Protein AF-A0A7V2J7E0-F1 (afdb_monomer)

pLDDT: mean 93.77, std 4.57, range [62.69, 98.56]

Nearest PDB structures (foldseek):
  6yya-assembly1_A  TM=7.224E-01  e=3.520E-07  Mycobacteroides abscessus ATCC 19977
  6yy6-assembly1_A  TM=6.501E-01  e=1.185E-07  Mycobacteroides abscessus ATCC 19977
  3r9r-assembly1_A  TM=6.626E-01  e=6.066E-07  Mycobacteroides abscessus ATCC 19977
  3nua-assembly1_A  TM=6.921E-01  e=2.008E-06  Clostridium perfringens ATCC 13124
  2gqs-assembly1_B  TM=6.431E-01  e=1.104E-06  Escherichia coli

Mean predicted aligned error: 4.58 Å

Structure (mmCIF, N/CA/C/O backbone):
data_AF-A0A7V2J7E0-F1
#
_entry.id   AF-A0A7V2J7E0-F1
#
loop_
_atom_site.group_PDB
_atom_site.id
_atom_site.type_symbol
_atom_site.label_atom_id
_atom_site.label_alt_id
_atom_site.label_comp_id
_atom_site.label_asym_id
_atom_site.label_entity_id
_atom_site.label_seq_id
_atom_site.pdbx_PDB_ins_code
_atom_site.Cartn_x
_atom_site.Cartn_y
_atom_site.Cartn_z
_atom_site.occupancy
_atom_site.B_iso_or_equiv
_atom_site.auth_seq_id
_atom_site.auth_comp_id
_atom_site.auth_asym_id
_atom_site.auth_atom_id
_atom_site.pdbx_PDB_model_num
ATOM 1 N N . GLU A 1 1 ? -2.387 -0.195 -16.933 1.00 89.69 1 GLU A N 1
ATOM 2 C CA . GLU A 1 1 ? -1.713 1.064 -16.553 1.00 89.69 1 GLU A CA 1
ATOM 3 C C . GLU A 1 1 ? -0.196 0.879 -16.465 1.00 89.69 1 GLU A C 1
ATOM 5 O O . GLU A 1 1 ? 0.474 1.332 -17.376 1.00 89.69 1 GLU A O 1
ATOM 10 N N . LEU A 1 2 ? 0.363 0.122 -15.506 1.00 94.56 2 LEU A N 1
ATOM 11 C CA . LEU A 1 2 ? 1.830 -0.065 -15.392 1.00 94.56 2 LEU A CA 1
ATOM 12 C C . LEU A 1 2 ? 2.532 -0.551 -16.676 1.00 94.56 2 LEU A C 1
ATOM 14 O O . LEU A 1 2 ? 3.578 -0.033 -17.035 1.00 94.56 2 LEU A O 1
ATOM 18 N N . GLN A 1 3 ? 1.966 -1.511 -17.405 1.00 94.94 3 GLN A N 1
ATOM 19 C CA . GLN A 1 3 ? 2.576 -2.026 -18.642 1.00 94.94 3 GLN A CA 1
ATOM 20 C C . GLN A 1 3 ? 2.352 -1.115 -19.868 1.00 94.94 3 GLN A C 1
ATOM 22 O O . GLN A 1 3 ? 2.761 -1.468 -20.970 1.00 94.94 3 GLN A O 1
ATOM 27 N N . ALA A 1 4 ? 1.652 0.019 -19.728 1.00 95.06 4 ALA A N 1
ATOM 28 C CA . ALA A 1 4 ? 1.249 0.866 -20.848 1.00 95.06 4 ALA A CA 1
ATOM 29 C C . ALA A 1 4 ? 2.160 2.106 -20.962 1.00 95.06 4 ALA A C 1
ATOM 31 O O . ALA A 1 4 ? 2.031 3.016 -20.144 1.00 95.06 4 ALA A O 1
ATOM 32 N N . PRO A 1 5 ? 3.019 2.215 -21.997 1.00 97.25 5 PRO A N 1
ATOM 33 C CA . PRO A 1 5 ? 3.902 3.374 -22.171 1.00 97.25 5 PRO A CA 1
ATOM 34 C C . PRO A 1 5 ? 3.151 4.713 -22.226 1.00 97.25 5 PRO A C 1
ATOM 36 O O . PRO A 1 5 ? 3.615 5.721 -21.702 1.00 97.25 5 PRO A O 1
ATOM 39 N N . ALA A 1 6 ? 1.952 4.726 -22.821 1.00 96.88 6 ALA A N 1
ATOM 40 C CA . ALA A 1 6 ? 1.107 5.917 -22.896 1.00 96.88 6 ALA A CA 1
ATOM 41 C C . ALA A 1 6 ? 0.739 6.468 -21.507 1.00 96.88 6 ALA A C 1
ATOM 43 O O . ALA A 1 6 ? 0.836 7.672 -21.292 1.00 96.88 6 ALA A O 1
ATOM 44 N N . ALA A 1 7 ? 0.412 5.596 -20.547 1.00 96.38 7 ALA A N 1
ATOM 45 C CA . ALA A 1 7 ? 0.083 6.015 -19.186 1.00 96.38 7 ALA A CA 1
ATOM 46 C C . ALA A 1 7 ? 1.282 6.686 -18.497 1.00 96.38 7 ALA A C 1
ATOM 48 O O . ALA A 1 7 ? 1.120 7.682 -17.792 1.00 96.38 7 ALA A O 1
ATOM 49 N N . TRP A 1 8 ? 2.499 6.185 -18.737 1.00 97.69 8 TRP A N 1
ATOM 50 C CA . TRP A 1 8 ? 3.728 6.792 -18.220 1.00 97.69 8 TRP A CA 1
ATOM 51 C C . TRP A 1 8 ? 4.035 8.139 -18.858 1.00 97.69 8 TRP A C 1
ATOM 53 O O . TRP A 1 8 ? 4.417 9.056 -18.140 1.00 97.69 8 TRP A O 1
ATOM 63 N N . LYS A 1 9 ? 3.801 8.304 -20.166 1.00 97.19 9 LYS A N 1
ATOM 64 C CA . LYS A 1 9 ? 3.937 9.611 -20.835 1.00 97.19 9 LYS A CA 1
ATOM 65 C C . LYS A 1 9 ? 2.979 10.640 -20.246 1.00 97.19 9 LYS A C 1
ATOM 67 O O . LYS A 1 9 ? 3.373 11.773 -19.985 1.00 97.19 9 LYS A O 1
ATOM 72 N N . GLU A 1 10 ? 1.737 10.238 -19.990 1.00 95.94 10 GLU A N 1
ATOM 73 C CA . GLU A 1 10 ? 0.753 11.099 -19.336 1.00 95.94 10 GLU A CA 1
ATOM 74 C C . GLU A 1 10 ? 1.172 11.459 -17.904 1.00 95.94 10 GLU A C 1
ATOM 76 O O . GLU A 1 10 ? 1.067 12.621 -17.517 1.00 95.94 10 GLU A O 1
ATOM 81 N N . LEU A 1 11 ? 1.672 10.491 -17.124 1.00 94.88 11 LEU A N 1
ATOM 82 C CA . LEU A 1 11 ? 2.207 10.748 -15.784 1.00 94.88 11 LEU A CA 1
ATOM 83 C C . LEU A 1 11 ? 3.421 11.688 -15.836 1.00 94.88 11 LEU A C 1
ATOM 85 O O . LEU A 1 11 ? 3.491 12.645 -15.071 1.00 94.88 11 LEU A O 1
ATOM 89 N N . SER A 1 12 ? 4.347 11.458 -16.765 1.00 93.88 12 SER A N 1
ATOM 90 C CA . SER A 1 12 ? 5.524 12.303 -16.963 1.00 93.88 12 SER A CA 1
ATOM 91 C C . SER A 1 12 ? 5.146 13.741 -17.307 1.00 93.88 12 SER A C 1
ATOM 93 O O . SER A 1 12 ? 5.834 14.651 -16.865 1.00 93.88 12 SER A O 1
ATOM 95 N N . GLY A 1 13 ? 4.063 13.959 -18.062 1.00 91.56 13 GLY A N 1
ATOM 96 C CA . GLY A 1 13 ? 3.551 15.301 -18.353 1.00 91.56 13 GLY A CA 1
ATOM 97 C C . GLY A 1 13 ? 2.899 15.996 -17.151 1.00 91.56 13 GLY A C 1
ATOM 98 O O . GLY A 1 13 ? 2.812 17.220 -17.133 1.00 91.56 13 GLY A O 1
ATOM 99 N N . GLN A 1 14 ? 2.447 15.239 -16.146 1.00 89.50 14 GLN A N 1
ATOM 100 C CA . GLN A 1 14 ? 1.879 15.776 -14.901 1.00 89.50 14 GLN A CA 1
ATOM 101 C C . GLN A 1 14 ? 2.941 16.077 -13.841 1.00 89.50 14 GLN A C 1
ATOM 103 O O . GLN A 1 14 ? 2.734 16.939 -12.987 1.00 89.50 14 GLN A O 1
ATOM 108 N N . LEU A 1 15 ? 4.070 15.370 -13.878 1.00 87.50 15 LEU A N 1
ATOM 109 C CA . LEU A 1 15 ? 5.189 15.616 -12.980 1.00 87.50 15 LEU A CA 1
ATOM 110 C C . LEU A 1 15 ? 5.948 16.860 -13.443 1.00 87.50 15 LEU A C 1
ATOM 112 O O . LEU A 1 15 ? 6.732 16.820 -14.388 1.00 87.50 15 LEU A O 1
ATOM 116 N N . SER A 1 16 ? 5.720 17.978 -12.753 1.00 77.25 16 SER A N 1
ATOM 117 C CA . SER A 1 16 ? 6.481 19.204 -12.989 1.00 77.25 16 SER A CA 1
ATOM 118 C C . SER A 1 16 ? 7.981 18.966 -12.780 1.00 77.25 16 SER A C 1
ATOM 120 O O . SER A 1 16 ? 8.386 18.301 -11.818 1.00 77.25 16 SER A O 1
ATOM 122 N N . ALA A 1 17 ? 8.809 19.577 -13.636 1.00 74.00 17 ALA A N 1
ATOM 123 C CA . ALA A 1 17 ? 10.261 19.630 -13.450 1.00 74.00 17 ALA A CA 1
ATOM 124 C C . ALA A 1 17 ? 10.645 20.282 -12.108 1.00 74.00 17 ALA A C 1
ATOM 126 O O . ALA A 1 17 ? 11.706 19.989 -11.562 1.00 74.00 17 ALA A O 1
ATOM 127 N N . ASP A 1 18 ? 9.749 21.104 -11.552 1.00 74.50 18 ASP A N 1
ATOM 128 C CA . ASP A 1 18 ? 9.911 21.764 -10.260 1.00 74.50 18 ASP A CA 1
ATOM 129 C C . ASP A 1 18 ? 9.413 20.956 -9.059 1.00 74.50 18 ASP A C 1
ATOM 131 O O . ASP A 1 18 ? 9.516 21.446 -7.927 1.00 74.50 18 ASP A O 1
ATOM 135 N N . SER A 1 19 ? 8.877 19.749 -9.270 1.00 83.75 19 SER A N 1
ATOM 136 C CA . SER A 1 19 ? 8.440 18.897 -8.161 1.00 83.75 19 SER A CA 1
ATOM 137 C C . SER A 1 19 ? 9.625 18.532 -7.254 1.00 83.75 19 SER A C 1
ATOM 139 O O . SER A 1 19 ? 10.736 18.315 -7.751 1.00 83.75 19 SER A O 1
ATOM 141 N N . PRO A 1 20 ? 9.424 18.434 -5.927 1.00 84.31 20 PRO A N 1
ATOM 142 C CA . PRO A 1 20 ? 10.473 18.024 -4.995 1.00 84.31 20 PRO A CA 1
ATOM 143 C C . PRO A 1 20 ? 11.158 16.713 -5.393 1.00 84.31 20 PRO A C 1
ATOM 145 O O . PRO A 1 20 ? 12.383 16.639 -5.365 1.00 84.31 20 PRO A O 1
ATOM 148 N N . ALA A 1 21 ? 10.398 15.718 -5.864 1.00 84.44 21 ALA A N 1
ATOM 149 C CA . ALA A 1 21 ? 10.954 14.461 -6.372 1.00 84.44 21 ALA A CA 1
ATOM 150 C C . ALA A 1 21 ? 11.941 14.672 -7.541 1.00 84.44 21 ALA A C 1
ATOM 152 O O . ALA A 1 21 ? 13.029 14.103 -7.532 1.00 84.44 21 ALA A O 1
ATOM 153 N N . MET A 1 22 ? 11.610 15.534 -8.511 1.00 85.12 22 MET A N 1
ATOM 154 C CA . MET A 1 22 ? 12.497 15.849 -9.643 1.00 85.12 22 MET A CA 1
ATOM 155 C C . MET A 1 22 ? 13.712 16.693 -9.243 1.00 85.12 22 MET A C 1
ATOM 157 O O . MET A 1 22 ? 14.774 16.559 -9.853 1.00 85.12 22 MET A O 1
ATOM 161 N N . LYS A 1 23 ? 13.566 17.561 -8.235 1.00 87.81 23 LYS A N 1
ATOM 162 C CA . LYS A 1 23 ? 14.658 18.388 -7.690 1.00 87.81 23 LYS A CA 1
ATOM 163 C C . LYS A 1 23 ? 15.666 17.568 -6.891 1.00 87.81 23 LYS A C 1
ATOM 165 O O . LYS A 1 23 ? 16.856 17.866 -6.927 1.00 87.81 23 LYS A O 1
ATOM 170 N N . LEU A 1 24 ? 15.192 16.543 -6.186 1.00 88.75 24 LEU A N 1
ATOM 171 C CA . LEU A 1 24 ? 16.027 15.635 -5.401 1.00 88.75 24 LEU A CA 1
ATOM 172 C C . LEU A 1 24 ? 16.705 14.555 -6.258 1.00 88.75 24 LEU A C 1
ATOM 174 O O . LEU A 1 24 ? 17.635 13.906 -5.783 1.00 88.75 24 LEU A O 1
ATOM 178 N N . ASP A 1 25 ? 16.298 14.389 -7.520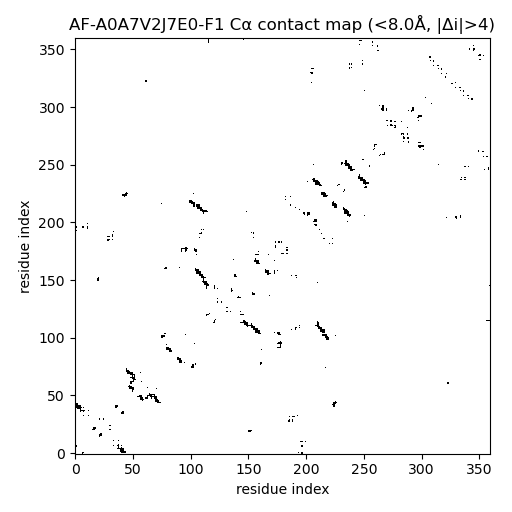 1.00 90.75 25 ASP A N 1
ATOM 179 C CA . ASP A 1 25 ? 16.906 13.456 -8.474 1.00 90.75 25 ASP A CA 1
ATOM 180 C C . ASP A 1 25 ? 18.240 13.971 -9.046 1.00 90.75 25 ASP A C 1
ATOM 182 O O . ASP A 1 25 ? 18.405 14.182 -10.250 1.00 90.75 25 ASP A O 1
ATOM 186 N N . THR A 1 26 ? 19.219 14.197 -8.171 1.00 87.50 26 THR A N 1
ATOM 187 C CA . THR A 1 26 ? 20.546 14.713 -8.544 1.00 87.50 26 THR A CA 1
ATOM 188 C C . THR A 1 26 ? 21.361 13.715 -9.368 1.00 87.50 26 THR A C 1
ATOM 190 O O . THR A 1 26 ? 22.160 14.123 -10.206 1.00 87.50 26 THR A O 1
ATOM 193 N N . ALA A 1 27 ? 21.130 12.414 -9.171 1.00 89.44 27 ALA A N 1
ATOM 194 C CA . ALA A 1 27 ? 21.777 11.334 -9.916 1.00 89.44 27 ALA A CA 1
ATOM 195 C C . ALA A 1 27 ? 21.075 10.993 -11.248 1.00 89.44 27 ALA A C 1
ATOM 197 O O . ALA A 1 27 ? 21.588 10.179 -12.012 1.00 89.44 27 ALA A O 1
ATOM 198 N N . GLY A 1 28 ? 19.908 11.584 -11.536 1.00 92.38 28 GLY A N 1
ATOM 199 C CA . GLY A 1 28 ? 19.138 11.318 -12.757 1.00 92.38 28 GLY A CA 1
ATOM 200 C C . GLY A 1 28 ? 18.465 9.940 -12.808 1.00 92.38 28 GLY A C 1
ATOM 201 O O . GLY A 1 28 ? 18.022 9.515 -13.877 1.00 92.38 28 GLY A O 1
ATOM 202 N N . LEU A 1 29 ? 18.392 9.227 -11.680 1.00 93.19 29 LEU A N 1
ATOM 203 C CA . LEU A 1 29 ? 17.845 7.875 -11.595 1.00 93.19 29 LEU A CA 1
ATOM 204 C C . LEU A 1 29 ? 16.327 7.867 -11.788 1.00 93.19 29 LEU A C 1
ATOM 206 O O . LEU A 1 29 ? 15.794 7.007 -12.490 1.00 93.19 29 LEU A O 1
ATOM 210 N N . PHE A 1 30 ? 15.636 8.842 -11.193 1.00 94.94 30 PHE A N 1
ATOM 211 C CA . PHE A 1 30 ? 14.192 9.007 -11.339 1.00 94.94 30 PHE A CA 1
ATOM 212 C C . PHE A 1 30 ? 13.829 9.357 -12.780 1.00 94.94 30 PHE A C 1
ATOM 214 O O . PHE A 1 30 ? 12.988 8.688 -13.383 1.00 94.94 30 PHE A O 1
ATOM 221 N N . LYS A 1 31 ? 14.497 10.360 -13.362 1.00 94.44 31 LYS A N 1
ATOM 222 C CA . LYS A 1 31 ? 14.288 10.777 -14.756 1.00 94.44 31 LYS A CA 1
ATOM 223 C C . LYS A 1 31 ? 14.610 9.656 -15.737 1.00 94.44 31 LYS A C 1
ATOM 225 O O . LYS A 1 31 ? 13.826 9.421 -16.654 1.00 94.44 31 LYS A O 1
ATOM 230 N N . GLY A 1 32 ? 15.722 8.950 -15.531 1.00 95.88 32 GLY A N 1
ATOM 231 C CA . GLY A 1 32 ? 16.133 7.831 -16.376 1.00 95.88 32 GLY A CA 1
ATOM 232 C C . GLY A 1 32 ? 15.112 6.695 -16.370 1.00 95.88 32 GLY A C 1
ATOM 233 O O . GLY A 1 32 ? 14.680 6.250 -17.433 1.00 95.88 32 GLY A O 1
ATOM 234 N N . LEU A 1 33 ? 14.660 6.271 -15.185 1.00 96.88 33 LEU A N 1
ATOM 235 C CA . LEU A 1 33 ? 13.687 5.183 -15.072 1.00 96.88 33 LEU A CA 1
ATOM 236 C C . LEU A 1 33 ? 12.300 5.581 -15.601 1.00 96.88 33 LEU A C 1
ATOM 238 O O . LEU A 1 33 ? 11.649 4.791 -16.283 1.00 96.88 33 LEU A O 1
ATOM 242 N N . LEU A 1 34 ? 11.856 6.815 -15.343 1.00 96.94 34 LEU A N 1
ATOM 243 C CA . LEU A 1 34 ? 10.605 7.330 -15.903 1.00 96.94 34 LEU A CA 1
ATOM 244 C C . LEU A 1 34 ? 10.649 7.367 -17.437 1.00 96.94 34 LEU A C 1
ATOM 246 O O . LEU A 1 34 ? 9.677 6.971 -18.078 1.00 96.94 34 LEU A O 1
ATOM 250 N N . ALA A 1 35 ? 11.766 7.800 -18.030 1.00 97.00 35 ALA A N 1
ATOM 251 C CA . ALA A 1 35 ? 11.947 7.790 -19.480 1.00 97.00 35 ALA A CA 1
ATOM 252 C C . ALA A 1 35 ? 11.870 6.363 -20.050 1.00 97.00 35 ALA A C 1
ATOM 254 O O . ALA A 1 35 ? 11.147 6.133 -21.020 1.00 97.00 35 ALA A O 1
ATOM 255 N N . GLU A 1 36 ? 12.515 5.389 -19.400 1.00 97.81 36 GLU A N 1
ATOM 256 C CA . GLU A 1 36 ? 12.426 3.974 -19.782 1.00 97.81 36 GLU A CA 1
ATOM 257 C C . GLU A 1 36 ? 10.969 3.472 -19.773 1.00 97.81 36 GLU A C 1
ATOM 259 O O . GLU A 1 36 ? 10.513 2.821 -20.719 1.00 97.81 36 GLU A O 1
ATOM 264 N N . TYR A 1 37 ? 10.194 3.827 -18.744 1.00 98.19 37 TYR A N 1
ATOM 265 C CA . TYR A 1 37 ? 8.784 3.444 -18.648 1.00 98.19 37 TYR A CA 1
ATOM 266 C C . TYR A 1 37 ? 7.890 4.168 -19.664 1.00 98.19 37 TYR A C 1
ATOM 268 O O . TYR A 1 37 ? 6.947 3.568 -20.183 1.00 98.19 37 TYR A O 1
ATOM 276 N N . CYS A 1 38 ? 8.200 5.415 -20.019 1.00 98.06 38 CYS A N 1
ATOM 277 C CA . CYS A 1 38 ? 7.545 6.130 -21.118 1.00 98.06 38 CYS A CA 1
ATOM 278 C C . CYS A 1 38 ? 7.759 5.452 -22.479 1.00 98.06 38 CYS A C 1
ATOM 280 O O . CYS A 1 38 ? 6.910 5.585 -23.363 1.00 98.06 38 CYS A O 1
ATOM 282 N N . GLU A 1 39 ? 8.863 4.730 -22.668 1.00 98.00 39 GLU A N 1
ATOM 283 C CA . GLU A 1 39 ? 9.141 3.988 -23.900 1.00 98.00 39 GLU A CA 1
ATOM 284 C C . GLU A 1 39 ? 8.509 2.593 -23.898 1.00 98.00 39 GLU A C 1
ATOM 286 O O . GLU A 1 39 ? 7.857 2.209 -24.871 1.00 98.00 39 GLU A O 1
ATOM 291 N N . LYS A 1 40 ? 8.690 1.833 -22.811 1.00 97.50 40 LYS A N 1
ATOM 292 C CA . LYS A 1 40 ? 8.432 0.380 -22.785 1.00 97.50 40 LYS A CA 1
ATOM 293 C C . LYS A 1 40 ? 7.318 -0.051 -21.833 1.00 97.50 40 LYS A C 1
ATOM 295 O O . LYS A 1 40 ? 6.827 -1.172 -21.944 1.00 97.50 40 LYS A O 1
ATOM 300 N N . GLY A 1 41 ? 6.877 0.836 -20.944 1.00 97.75 41 GLY A N 1
ATOM 301 C CA . GLY A 1 41 ? 6.071 0.476 -19.783 1.00 97.75 41 GLY A CA 1
ATOM 302 C C . GLY A 1 41 ? 6.931 -0.126 -18.672 1.00 97.75 41 GLY A C 1
ATOM 303 O O . GLY A 1 41 ? 8.065 -0.548 -18.895 1.00 97.75 41 GLY A O 1
ATOM 304 N N . ALA A 1 42 ? 6.388 -0.162 -17.459 1.00 97.69 42 ALA A N 1
ATOM 305 C CA . ALA A 1 42 ? 7.065 -0.789 -16.338 1.00 97.69 42 ALA A CA 1
ATOM 306 C C . ALA A 1 42 ? 6.940 -2.320 -16.424 1.00 97.69 42 ALA A C 1
ATOM 308 O O . ALA A 1 42 ? 5.847 -2.835 -16.699 1.00 97.69 42 ALA A O 1
ATOM 309 N N . PRO A 1 43 ? 8.028 -3.058 -16.157 1.00 97.44 43 PRO A N 1
ATOM 310 C CA . PRO A 1 43 ? 8.005 -4.510 -16.113 1.00 97.44 43 PRO A CA 1
ATOM 311 C C . PRO A 1 43 ? 7.179 -4.999 -14.921 1.00 97.44 43 PRO A C 1
ATOM 313 O O . PRO A 1 43 ? 7.349 -4.555 -13.784 1.00 97.44 43 PRO A O 1
ATOM 316 N N . THR A 1 44 ? 6.293 -5.954 -15.181 1.00 97.19 44 THR A N 1
ATOM 317 C CA . THR A 1 44 ? 5.503 -6.633 -14.152 1.00 97.19 44 THR A CA 1
ATOM 318 C C . THR A 1 44 ? 5.494 -8.129 -14.431 1.00 97.19 44 THR A C 1
ATOM 320 O O . THR A 1 44 ? 5.640 -8.556 -15.578 1.00 97.19 44 THR A O 1
ATOM 323 N N . HIS A 1 45 ? 5.270 -8.943 -13.402 1.00 97.12 45 HIS A N 1
ATOM 324 C CA . HIS A 1 45 ? 5.095 -10.380 -13.600 1.00 97.12 45 HIS A CA 1
ATOM 325 C C . HIS A 1 45 ? 3.714 -10.756 -14.162 1.00 97.12 45 HIS A C 1
ATOM 327 O O . HIS A 1 45 ? 3.441 -11.934 -14.369 1.00 97.12 45 HIS A O 1
ATOM 333 N N . HIS A 1 46 ? 2.826 -9.785 -14.399 1.00 95.81 46 HIS A N 1
ATOM 334 C CA . HIS A 1 46 ? 1.480 -10.038 -14.899 1.00 95.81 46 HIS A CA 1
ATOM 335 C C . HIS A 1 46 ? 1.526 -10.454 -16.371 1.00 95.81 46 HIS A C 1
ATOM 337 O O . HIS A 1 46 ? 1.987 -9.695 -17.224 1.00 95.81 46 HIS A O 1
ATOM 343 N N . VAL A 1 47 ? 1.018 -11.650 -16.671 1.00 95.81 47 VAL A N 1
ATOM 344 C CA . VAL A 1 47 ? 0.939 -12.175 -18.043 1.00 95.81 47 VAL A CA 1
ATOM 345 C C . VAL A 1 47 ? -0.441 -11.926 -18.643 1.00 95.81 47 VAL A C 1
ATOM 347 O O . VAL A 1 47 ? -0.545 -11.654 -19.837 1.00 95.81 47 VAL A O 1
ATOM 350 N N . GLY A 1 48 ? -1.498 -12.016 -17.835 1.00 94.94 48 GLY A N 1
ATOM 351 C CA . GLY A 1 48 ? -2.861 -11.731 -18.268 1.00 94.94 48 GLY A CA 1
ATOM 352 C C . GLY A 1 48 ? -3.921 -12.241 -17.299 1.00 94.94 48 GLY A C 1
ATOM 353 O O . GLY A 1 48 ? -3.637 -13.017 -16.389 1.00 94.94 48 GLY A O 1
ATOM 354 N N . MET A 1 49 ? -5.166 -11.827 -17.503 1.00 94.69 49 MET A N 1
ATOM 355 C CA . MET A 1 49 ? -6.315 -12.307 -16.730 1.00 94.69 49 MET A CA 1
ATOM 356 C C . MET A 1 49 ? -6.954 -13.526 -17.396 1.00 94.69 49 MET A C 1
ATOM 358 O O . MET A 1 49 ? -7.033 -13.590 -18.623 1.00 94.69 49 MET A O 1
ATOM 362 N N . VAL A 1 50 ? -7.427 -14.485 -16.601 1.00 96.00 50 VAL A N 1
ATOM 363 C CA . VAL A 1 50 ? -8.080 -15.700 -17.109 1.00 96.00 50 VAL A CA 1
ATOM 364 C C . VAL A 1 50 ? -9.591 -15.477 -17.161 1.00 96.00 50 VAL A C 1
ATOM 366 O O . VAL A 1 50 ? -10.190 -15.004 -16.197 1.00 96.00 50 VAL A O 1
ATOM 369 N N . GLU A 1 51 ? -10.238 -15.808 -18.272 1.00 95.44 51 GLU A N 1
ATOM 370 C CA . GLU A 1 51 ? -11.699 -15.741 -18.384 1.00 95.44 51 GLU A CA 1
ATOM 371 C C . GLU A 1 51 ? -12.379 -16.939 -17.695 1.00 95.44 51 GLU A C 1
ATOM 373 O O . GLU A 1 51 ? -11.942 -18.080 -17.844 1.00 95.44 51 GLU A O 1
ATOM 378 N N . LYS A 1 52 ? -13.477 -16.684 -16.963 1.00 91.25 52 LYS A N 1
ATOM 379 C CA . LYS A 1 52 ? -14.137 -17.655 -16.062 1.00 91.25 52 LYS A CA 1
ATOM 380 C C . LYS A 1 52 ? -14.637 -18.936 -16.741 1.00 91.25 52 LYS A C 1
ATOM 382 O O . LYS A 1 52 ? -14.693 -19.973 -16.092 1.00 91.25 52 LYS A O 1
ATOM 387 N N . GLU A 1 53 ? -15.034 -18.858 -18.008 1.00 91.56 53 GLU A N 1
ATOM 388 C CA . GLU A 1 53 ? -15.675 -19.973 -18.719 1.00 91.56 53 GLU A CA 1
ATOM 389 C C . GLU A 1 53 ? -14.731 -20.668 -19.698 1.00 91.56 53 GLU A C 1
ATOM 391 O O . GLU A 1 53 ? -14.655 -21.891 -19.717 1.00 91.56 53 GLU A O 1
ATOM 396 N N . SER A 1 54 ? -14.001 -19.898 -20.508 1.00 94.44 54 SER A N 1
ATOM 397 C CA . SER A 1 54 ? -13.144 -20.458 -21.556 1.00 94.44 54 SER A CA 1
ATOM 398 C C . SER A 1 54 ? -11.743 -20.833 -21.067 1.00 94.44 54 SER A C 1
ATOM 400 O O . SER A 1 54 ? -11.027 -21.547 -21.764 1.00 94.44 54 SER A O 1
ATOM 402 N N . GLY A 1 55 ? -11.306 -20.299 -19.918 1.00 94.56 55 GLY A N 1
ATOM 403 C CA . GLY A 1 55 ? -9.913 -20.384 -19.476 1.00 94.56 55 GLY A CA 1
ATOM 404 C C . GLY A 1 55 ? -8.935 -19.585 -20.350 1.00 94.56 55 GLY A C 1
ATOM 405 O O . GLY A 1 55 ? -7.723 -19.663 -20.146 1.00 94.56 55 GLY A O 1
ATOM 406 N N . LYS A 1 56 ? -9.426 -18.807 -21.326 1.00 96.12 56 LYS A N 1
ATOM 407 C CA . LYS A 1 56 ? -8.589 -17.986 -22.205 1.00 96.12 56 LYS A CA 1
ATOM 408 C C . LYS A 1 56 ? -7.887 -16.892 -21.405 1.00 96.12 56 LYS A C 1
ATOM 410 O O . LYS A 1 56 ? -8.500 -16.226 -20.571 1.00 96.12 56 LYS A O 1
ATOM 415 N N . VAL A 1 57 ? -6.611 -16.672 -21.715 1.00 96.88 57 VAL A N 1
ATOM 416 C CA . VAL A 1 57 ? -5.795 -15.612 -21.114 1.00 96.88 57 VAL A CA 1
ATOM 417 C C . VAL A 1 57 ? -5.882 -14.340 -21.953 1.00 96.88 57 VAL A C 1
ATOM 419 O O . VAL A 1 57 ? -5.618 -14.350 -23.157 1.00 96.88 57 VAL A O 1
ATOM 422 N N . PHE A 1 58 ? -6.215 -13.233 -21.300 1.00 94.56 58 PHE A N 1
ATOM 423 C CA . PHE A 1 58 ? -6.237 -11.892 -21.868 1.00 94.56 58 PHE A CA 1
ATOM 424 C C . PHE A 1 58 ? -5.017 -11.129 -21.360 1.00 94.56 58 PHE A C 1
ATOM 426 O O . PHE A 1 58 ? -4.981 -10.698 -20.211 1.00 94.56 58 PHE A O 1
ATOM 433 N N . SER A 1 59 ? -4.001 -10.984 -22.214 1.00 91.81 59 SER A N 1
ATOM 434 C CA . SER A 1 59 ? -2.743 -10.307 -21.862 1.00 91.81 59 SER A CA 1
ATOM 435 C C . SER A 1 59 ? -2.852 -8.785 -21.790 1.00 91.81 59 SER A C 1
ATOM 437 O O . SER A 1 59 ? -1.962 -8.120 -21.266 1.00 91.81 59 SER A O 1
ATOM 439 N N . LYS A 1 60 ? -3.934 -8.215 -22.331 1.00 87.69 60 LYS A N 1
ATOM 440 C CA . LYS A 1 60 ? -4.250 -6.788 -22.261 1.00 87.69 60 LYS A CA 1
ATOM 441 C C . LYS A 1 60 ? -5.737 -6.606 -21.995 1.00 87.69 60 LYS A C 1
ATOM 443 O O . LYS A 1 60 ? -6.560 -7.274 -22.619 1.00 87.69 60 LYS A O 1
ATOM 448 N N . GLY A 1 61 ? -6.055 -5.641 -21.138 1.00 86.50 61 GLY A N 1
ATOM 449 C CA . GLY A 1 61 ? -7.430 -5.337 -20.755 1.00 86.50 61 GLY A CA 1
ATOM 450 C C . GLY A 1 61 ? -8.070 -6.436 -19.905 1.00 86.50 61 GLY A C 1
ATOM 451 O O . GLY A 1 61 ? -7.411 -7.378 -19.469 1.00 86.50 61 GLY A O 1
ATOM 452 N N . PHE A 1 62 ? -9.367 -6.283 -19.663 1.00 88.38 62 PHE A N 1
ATOM 453 C CA . PHE A 1 62 ? -10.156 -7.208 -18.857 1.00 88.38 62 PHE A CA 1
ATOM 454 C C . PHE A 1 62 ? -10.895 -8.211 -19.753 1.00 88.38 62 PHE A C 1
ATOM 456 O O . PHE A 1 62 ? -11.371 -7.826 -20.825 1.00 88.38 62 PHE A O 1
ATOM 463 N N . PRO A 1 63 ? -11.023 -9.485 -19.340 1.00 91.38 63 PRO A N 1
ATOM 464 C CA . PRO A 1 63 ? -11.850 -10.445 -20.055 1.00 91.38 63 PRO A CA 1
ATOM 465 C C . PRO A 1 63 ? -13.331 -10.029 -19.968 1.00 91.38 63 PRO A C 1
ATOM 467 O O . PRO A 1 63 ? -13.742 -9.479 -18.940 1.00 91.38 63 PRO A O 1
ATOM 470 N N . PRO A 1 64 ? -14.160 -10.337 -20.985 1.00 88.25 64 PRO A N 1
ATOM 471 C CA . PRO A 1 64 ? -15.600 -10.066 -20.956 1.00 88.25 64 PRO A CA 1
ATOM 472 C C . PRO A 1 64 ? -16.298 -10.639 -19.716 1.00 88.25 64 PRO A C 1
ATOM 474 O O . PRO A 1 64 ? -17.172 -9.997 -19.136 1.00 88.25 64 PRO A O 1
ATOM 477 N N . LYS A 1 65 ? -15.884 -11.839 -19.283 1.00 89.94 65 LYS A N 1
ATOM 478 C CA . LYS A 1 65 ? -16.353 -12.484 -18.051 1.00 89.94 65 LYS A CA 1
ATOM 479 C C . LYS A 1 65 ? -15.206 -12.633 -17.053 1.00 89.94 65 LYS A C 1
ATOM 481 O O . LYS A 1 65 ? -14.369 -13.530 -17.173 1.00 89.94 65 LYS A O 1
ATOM 486 N N . LEU A 1 66 ? -15.190 -11.759 -16.046 1.00 89.44 66 LEU A N 1
ATOM 487 C CA . LEU A 1 66 ? -14.174 -11.768 -14.993 1.00 89.44 66 LEU A CA 1
ATOM 488 C C . LEU A 1 66 ? -14.168 -13.098 -14.225 1.00 89.44 66 LEU A C 1
ATOM 490 O O . LEU A 1 66 ? -15.217 -13.608 -13.821 1.00 89.44 66 LEU A O 1
ATOM 494 N N . SER A 1 67 ? -12.970 -13.623 -13.984 1.00 91.44 67 SER A N 1
ATOM 495 C CA . SER A 1 67 ? -12.714 -14.668 -12.993 1.00 91.44 67 SER A CA 1
ATOM 496 C C . SER A 1 67 ? -11.896 -14.101 -11.829 1.00 91.44 67 SER A C 1
ATOM 498 O O . SER A 1 67 ? -11.477 -12.944 -11.849 1.00 91.44 67 SER A O 1
ATOM 500 N N . ASN A 1 68 ? -11.653 -14.928 -10.816 1.00 91.12 68 ASN A N 1
ATOM 501 C CA . ASN A 1 68 ? -10.722 -14.652 -9.724 1.00 91.12 68 ASN A CA 1
ATOM 502 C C . ASN A 1 68 ? -9.295 -15.166 -10.011 1.00 91.12 68 ASN A C 1
ATOM 504 O O . ASN A 1 68 ? -8.517 -15.343 -9.077 1.00 91.12 68 ASN A O 1
ATOM 508 N N . LEU A 1 69 ? -8.962 -15.454 -11.274 1.00 93.50 69 LEU A N 1
ATOM 509 C CA . LEU A 1 69 ? -7.687 -16.038 -11.680 1.00 93.50 69 LEU A CA 1
ATOM 510 C C . LEU A 1 69 ? -6.901 -15.088 -12.590 1.00 93.50 69 LEU A C 1
ATOM 512 O O . LEU A 1 69 ? -7.407 -14.558 -13.583 1.00 93.50 69 LEU A O 1
ATOM 516 N N . THR A 1 70 ? -5.617 -14.952 -12.276 1.00 93.75 70 THR A N 1
ATOM 517 C CA . THR A 1 70 ? -4.638 -14.176 -13.037 1.00 93.75 70 THR A CA 1
ATOM 518 C C . THR A 1 70 ? -3.433 -15.058 -13.328 1.00 93.75 70 THR A C 1
ATOM 520 O O . THR A 1 70 ? -2.931 -15.741 -12.437 1.00 93.75 70 THR A O 1
ATOM 523 N N . LEU A 1 71 ? -2.956 -15.037 -14.572 1.00 95.94 71 LEU A N 1
ATOM 524 C CA . LEU A 1 71 ? -1.711 -15.684 -14.956 1.00 95.94 71 LEU A CA 1
ATOM 525 C C . LEU A 1 71 ? -0.539 -14.731 -14.708 1.00 95.94 71 LEU A C 1
ATOM 527 O O . LEU A 1 71 ? -0.543 -13.582 -15.160 1.00 95.94 71 LEU A O 1
ATOM 531 N N . ILE A 1 72 ? 0.481 -15.238 -14.021 1.00 96.62 72 ILE A N 1
ATOM 532 C CA . ILE A 1 72 ? 1.712 -14.510 -13.717 1.00 96.62 72 ILE A CA 1
ATOM 533 C C . ILE A 1 72 ? 2.943 -15.321 -14.125 1.00 96.62 72 ILE A C 1
ATOM 535 O O . ILE A 1 72 ? 2.929 -16.553 -14.119 1.00 96.62 72 ILE A O 1
ATOM 539 N N . ARG A 1 73 ? 4.039 -14.627 -14.428 1.00 97.12 73 ARG A N 1
ATOM 540 C CA . ARG A 1 73 ? 5.378 -15.209 -14.438 1.00 97.12 73 ARG A CA 1
ATOM 541 C C . ARG A 1 73 ? 5.774 -15.476 -12.986 1.00 97.12 73 ARG A C 1
ATOM 543 O O . ARG A 1 73 ? 5.761 -14.579 -12.147 1.00 97.12 73 ARG A O 1
ATOM 550 N N . LYS A 1 74 ? 6.124 -16.723 -12.684 1.00 96.81 74 LYS A N 1
ATOM 551 C CA . LYS A 1 74 ? 6.559 -17.117 -11.344 1.00 96.81 74 LYS A CA 1
ATOM 552 C C . LYS A 1 74 ? 8.000 -16.664 -11.101 1.00 96.81 74 LYS A C 1
ATOM 554 O O . LYS A 1 74 ? 8.873 -16.970 -11.906 1.00 96.81 74 LYS A O 1
ATOM 559 N N . TYR A 1 75 ? 8.224 -16.015 -9.963 1.00 97.75 75 TYR A N 1
ATOM 560 C CA . TYR A 1 75 ? 9.546 -15.741 -9.399 1.00 97.75 75 TYR A CA 1
ATOM 561 C C . TYR A 1 75 ? 9.761 -16.615 -8.161 1.00 97.75 75 TYR A C 1
ATOM 563 O O . TYR A 1 75 ? 8.800 -17.053 -7.521 1.00 97.75 75 TYR A O 1
ATOM 571 N N . GLN A 1 76 ? 11.016 -16.925 -7.851 1.00 96.38 76 GLN A N 1
ATOM 572 C CA . GLN A 1 76 ? 11.357 -17.740 -6.691 1.00 96.38 76 GLN A CA 1
ATOM 573 C C . GLN A 1 76 ? 11.143 -16.947 -5.399 1.00 96.38 76 GLN A C 1
ATOM 575 O O . GLN A 1 76 ? 11.615 -15.820 -5.267 1.00 96.38 76 GLN A O 1
ATOM 580 N N . VAL A 1 77 ? 10.457 -17.559 -4.437 1.00 95.44 77 VAL A N 1
ATOM 581 C CA . VAL A 1 77 ? 10.346 -17.047 -3.068 1.00 95.44 77 VAL A CA 1
ATOM 582 C C . VAL A 1 77 ? 11.286 -17.872 -2.206 1.00 95.44 77 VAL A C 1
ATOM 584 O O . VAL A 1 77 ? 11.041 -19.057 -1.967 1.00 95.44 77 VAL A O 1
ATOM 587 N N . ILE A 1 78 ? 12.381 -17.253 -1.782 1.00 94.75 78 ILE A N 1
ATOM 588 C CA . ILE A 1 78 ? 13.361 -17.858 -0.884 1.00 94.75 78 ILE A CA 1
ATOM 589 C C . ILE A 1 78 ? 13.048 -17.375 0.534 1.00 94.75 78 ILE A C 1
ATOM 591 O O . ILE A 1 78 ? 12.523 -16.287 0.727 1.00 94.75 78 ILE A O 1
ATOM 595 N N . LYS A 1 79 ? 13.306 -18.191 1.553 1.00 95.19 79 LYS A N 1
ATOM 596 C CA . LYS A 1 79 ? 13.188 -17.747 2.948 1.00 95.19 79 LYS A CA 1
ATOM 597 C C . LYS A 1 79 ? 14.589 -17.583 3.525 1.00 95.19 79 LYS A C 1
ATOM 599 O O . LYS A 1 79 ? 15.417 -18.461 3.262 1.00 95.19 79 LYS A O 1
ATOM 604 N N . PRO A 1 80 ? 14.868 -16.508 4.280 1.00 94.88 80 PRO A N 1
ATOM 605 C CA . PRO A 1 80 ? 16.130 -16.412 4.995 1.00 94.88 80 PRO A CA 1
ATOM 606 C C . PRO A 1 80 ? 16.225 -17.523 6.044 1.00 94.88 80 PRO A C 1
ATOM 608 O O . PRO A 1 80 ? 15.219 -17.966 6.607 1.00 94.88 80 PRO A O 1
ATOM 611 N N . GLU A 1 81 ? 17.439 -17.995 6.308 1.00 94.50 81 GLU A N 1
ATOM 612 C CA . GLU A 1 81 ? 17.654 -19.069 7.278 1.00 94.50 81 GLU A CA 1
ATOM 613 C C . GLU A 1 81 ? 17.892 -18.497 8.672 1.00 94.50 81 GLU A C 1
ATOM 615 O O . GLU A 1 81 ? 18.764 -17.657 8.866 1.00 94.50 81 GLU A O 1
ATOM 620 N N . LEU A 1 82 ? 17.161 -18.985 9.675 1.00 95.06 82 LEU A N 1
ATOM 621 C CA . LEU A 1 82 ? 17.450 -18.641 11.064 1.00 95.06 82 LEU A CA 1
ATOM 622 C C . LEU A 1 82 ? 18.725 -19.366 11.520 1.00 95.06 82 LEU A C 1
ATOM 624 O O . LEU A 1 82 ? 18.718 -20.583 11.716 1.00 95.06 82 LEU A O 1
ATOM 628 N N . LYS A 1 83 ? 19.810 -18.623 11.735 1.00 95.81 83 LYS A N 1
ATOM 629 C CA . LYS A 1 83 ? 21.059 -19.134 12.310 1.00 95.81 83 LYS A CA 1
ATOM 630 C C . LYS A 1 83 ? 21.096 -18.866 13.808 1.00 95.81 83 LYS A C 1
ATOM 632 O O . LYS A 1 83 ? 20.586 -17.852 14.281 1.00 95.81 83 LYS A O 1
ATOM 637 N N . ARG A 1 84 ? 21.718 -19.777 14.562 1.00 95.56 84 ARG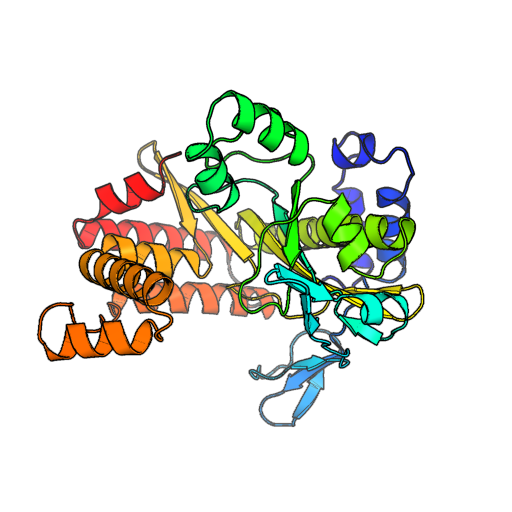 A N 1
ATOM 638 C CA . ARG A 1 84 ? 21.929 -19.652 16.011 1.00 95.56 84 ARG A CA 1
ATOM 639 C C . ARG A 1 84 ? 23.412 -19.792 16.327 1.00 95.56 84 ARG A C 1
ATOM 641 O O . ARG A 1 84 ? 24.017 -20.791 15.950 1.00 95.56 84 ARG A O 1
ATOM 648 N N . VAL A 1 85 ? 23.984 -18.809 17.017 1.00 94.75 85 VAL A N 1
ATOM 649 C CA . VAL A 1 85 ? 25.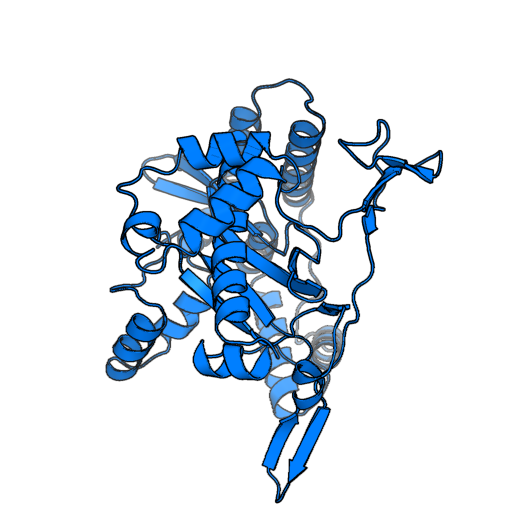408 -18.776 17.390 1.00 94.75 85 VAL A CA 1
ATOM 650 C C . VAL A 1 85 ? 25.526 -18.201 18.796 1.00 94.75 85 VAL A C 1
ATOM 652 O O . VAL A 1 85 ? 25.011 -17.121 19.053 1.00 94.75 85 VAL A O 1
ATOM 655 N N . PHE A 1 86 ? 26.183 -18.922 19.710 1.00 93.25 86 PHE A N 1
ATOM 656 C CA . PHE A 1 86 ? 26.435 -18.479 21.092 1.00 93.25 86 PHE A CA 1
ATOM 657 C C . PHE A 1 86 ? 25.191 -17.918 21.825 1.00 93.25 86 PHE A C 1
ATOM 659 O O . PHE A 1 86 ? 25.238 -16.881 22.477 1.00 93.25 86 PHE A O 1
ATOM 666 N N . 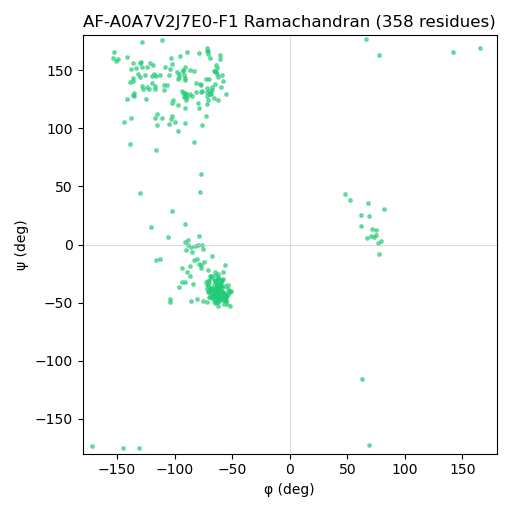GLY A 1 87 ? 24.037 -18.583 21.684 1.00 90.81 87 GLY A N 1
ATOM 667 C CA . GLY A 1 87 ? 22.767 -18.152 22.293 1.00 90.81 87 GLY A CA 1
ATOM 668 C C . GLY A 1 87 ? 22.060 -16.993 21.576 1.00 90.81 87 GLY A C 1
ATOM 669 O O . GLY A 1 87 ? 20.904 -16.708 21.881 1.00 90.81 87 GLY A O 1
ATOM 670 N N . TRP A 1 88 ? 22.703 -16.369 20.591 1.00 92.62 88 TRP A N 1
ATOM 671 C CA . TRP A 1 88 ? 22.092 -15.383 19.707 1.00 92.62 88 TRP A CA 1
ATOM 672 C C . TRP A 1 88 ? 21.470 -16.044 18.485 1.00 92.62 88 TRP A C 1
ATOM 674 O O . TRP A 1 88 ? 21.736 -17.204 18.157 1.00 92.62 88 TRP A O 1
ATOM 684 N N . HIS A 1 89 ? 20.653 -15.266 17.788 1.00 92.06 89 HIS A N 1
ATOM 685 C CA . HIS A 1 89 ? 20.077 -15.644 16.510 1.00 92.06 89 HIS A CA 1
ATOM 686 C C . HIS A 1 89 ? 20.115 -14.479 15.525 1.00 92.06 89 HIS A C 1
ATOM 688 O O . HIS A 1 89 ? 20.053 -13.319 15.938 1.00 92.06 89 HIS A O 1
ATOM 694 N N . PHE A 1 90 ? 20.199 -14.801 14.240 1.00 92.81 90 PHE A N 1
ATOM 695 C CA . PHE A 1 90 ? 20.045 -13.852 13.142 1.00 92.81 90 PHE A CA 1
ATOM 696 C C . PHE A 1 90 ? 19.485 -14.570 11.913 1.00 92.81 90 PHE A C 1
ATOM 698 O O . PHE A 1 90 ? 19.592 -15.794 11.797 1.00 92.81 90 PHE A O 1
ATOM 705 N N . TYR A 1 91 ? 18.877 -13.808 11.010 1.00 95.38 91 TYR A N 1
ATOM 706 C CA . TYR A 1 91 ? 18.426 -14.306 9.716 1.00 95.38 91 TYR A CA 1
ATOM 707 C C . TYR A 1 91 ? 19.543 -14.136 8.687 1.00 95.38 91 TYR A C 1
ATOM 709 O O . TYR A 1 91 ? 20.073 -13.041 8.512 1.00 95.38 91 TYR A O 1
ATOM 717 N N . ASP A 1 92 ? 19.918 -15.236 8.046 1.00 95.25 92 ASP A N 1
ATOM 718 C CA . ASP A 1 92 ? 20.946 -15.292 7.017 1.00 95.25 92 ASP A CA 1
ATOM 719 C C . ASP A 1 92 ? 20.322 -15.097 5.630 1.00 95.25 92 ASP A C 1
ATOM 721 O O . ASP A 1 92 ? 19.485 -15.891 5.182 1.00 95.25 92 ASP A O 1
ATOM 725 N N . TYR A 1 93 ? 20.745 -14.013 4.981 1.00 95.94 93 TYR A N 1
A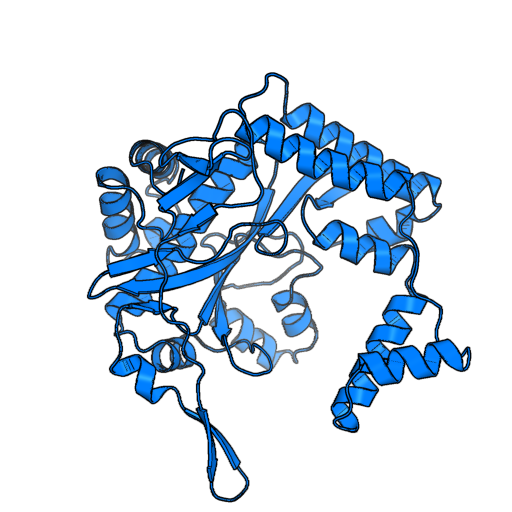TOM 726 C CA . TYR A 1 93 ? 20.302 -13.575 3.661 1.00 95.94 93 TYR A CA 1
ATOM 727 C C . TYR A 1 93 ? 21.349 -13.834 2.567 1.00 95.94 93 TYR A C 1
ATOM 729 O O . TYR A 1 93 ? 21.133 -13.427 1.430 1.00 95.94 93 TYR A O 1
ATOM 737 N N . GLU A 1 94 ? 22.457 -14.525 2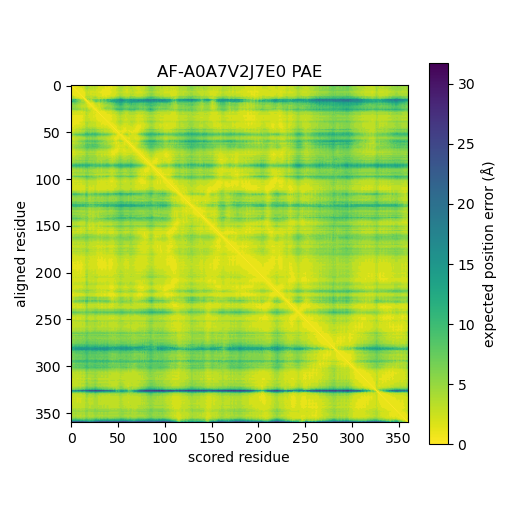.861 1.00 94.50 94 GLU A N 1
ATOM 738 C CA . GLU A 1 94 ? 23.589 -14.703 1.935 1.00 94.50 94 GLU A CA 1
ATOM 739 C C . GLU A 1 94 ? 23.167 -15.204 0.544 1.00 94.50 94 GLU A C 1
ATOM 741 O O . GLU A 1 94 ? 23.607 -14.659 -0.473 1.00 94.50 94 GLU A O 1
ATOM 746 N N . LYS A 1 95 ? 22.203 -16.134 0.493 1.00 94.12 95 LYS A N 1
ATOM 747 C CA . LYS A 1 95 ? 21.660 -16.686 -0.757 1.00 94.12 95 LYS A CA 1
ATOM 748 C C . LYS A 1 95 ? 21.167 -15.609 -1.721 1.00 94.12 95 LYS A C 1
ATOM 750 O O . LYS A 1 95 ? 21.321 -15.772 -2.927 1.00 94.12 95 LYS A O 1
ATOM 755 N N . TYR A 1 96 ? 20.602 -14.510 -1.219 1.00 95.12 96 TYR A N 1
ATOM 756 C CA . TYR A 1 96 ? 20.057 -13.435 -2.052 1.00 95.12 96 TYR A CA 1
ATOM 757 C C . TYR A 1 96 ? 21.112 -12.752 -2.931 1.00 95.12 96 TYR A C 1
ATOM 759 O O . TYR A 1 96 ? 20.777 -12.268 -4.010 1.00 95.12 96 TYR A O 1
ATOM 767 N N . HIS A 1 97 ? 22.387 -12.775 -2.531 1.00 92.50 97 HIS A N 1
ATOM 768 C CA . HIS A 1 97 ? 23.480 -12.206 -3.323 1.00 92.50 97 HIS A CA 1
ATOM 769 C C . HIS A 1 97 ? 23.904 -13.088 -4.508 1.00 92.50 97 HIS A C 1
ATOM 771 O O . HIS A 1 97 ? 24.564 -12.600 -5.424 1.00 92.50 97 HIS A O 1
ATOM 777 N N . GLN A 1 98 ? 23.536 -14.373 -4.508 1.00 92.50 98 GLN A N 1
ATOM 778 C CA . GLN A 1 98 ? 23.989 -15.363 -5.498 1.00 92.50 98 GLN A CA 1
ATOM 779 C C . GLN A 1 98 ? 22.874 -15.867 -6.417 1.00 92.50 98 GLN A C 1
ATOM 781 O O . GLN A 1 98 ? 23.150 -16.522 -7.422 1.00 92.50 98 GLN A O 1
ATOM 786 N N . ILE A 1 99 ? 21.618 -15.575 -6.083 1.00 93.88 99 ILE A N 1
ATOM 787 C CA . ILE A 1 99 ? 20.455 -16.003 -6.859 1.00 93.88 99 ILE A CA 1
ATOM 788 C C . ILE A 1 99 ? 19.983 -14.924 -7.837 1.00 93.88 99 ILE A C 1
ATOM 790 O O . ILE A 1 99 ? 20.301 -13.730 -7.734 1.00 93.88 99 ILE A O 1
ATOM 794 N N . ASP A 1 100 ? 19.196 -15.388 -8.799 1.00 95.06 100 ASP A N 1
ATOM 795 C CA . ASP A 1 100 ? 18.488 -14.569 -9.767 1.00 95.06 100 ASP A CA 1
ATOM 796 C C . ASP A 1 100 ? 17.092 -15.155 -10.034 1.00 95.06 100 ASP A C 1
ATOM 798 O O . ASP A 1 100 ? 16.824 -16.325 -9.732 1.00 95.06 100 ASP A O 1
ATOM 802 N N . GLY A 1 101 ? 16.182 -14.346 -10.579 1.00 96.81 101 GLY A N 1
ATOM 803 C CA . GLY A 1 101 ? 14.795 -14.751 -10.810 1.00 96.81 101 GLY A CA 1
ATOM 804 C C . GLY A 1 101 ? 14.012 -14.957 -9.509 1.00 96.81 101 GLY A C 1
ATOM 805 O O . GLY A 1 101 ? 13.159 -15.846 -9.427 1.00 96.81 101 GLY A O 1
ATOM 806 N N . ASN A 1 102 ? 14.292 -14.148 -8.487 1.00 97.62 102 ASN A N 1
ATOM 807 C CA . ASN A 1 102 ? 13.692 -14.225 -7.157 1.00 97.62 102 ASN A CA 1
ATOM 808 C C . ASN A 1 102 ? 12.987 -12.925 -6.761 1.00 97.62 102 ASN A C 1
ATOM 810 O O . ASN A 1 102 ? 13.329 -11.842 -7.231 1.00 97.62 102 ASN A O 1
ATOM 814 N N . VAL A 1 103 ? 12.032 -13.034 -5.843 1.00 98.06 103 VAL A N 1
ATOM 815 C CA . VAL A 1 103 ? 11.473 -11.871 -5.149 1.00 98.06 103 VAL A CA 1
ATOM 816 C C . VAL A 1 103 ? 12.517 -11.345 -4.162 1.00 98.06 103 VAL A C 1
ATOM 818 O O . VAL A 1 103 ? 13.170 -12.131 -3.471 1.00 98.06 103 VAL A O 1
ATOM 821 N N . VAL A 1 104 ? 12.722 -10.030 -4.136 1.00 98.06 104 VAL A N 1
ATOM 822 C CA . VAL A 1 104 ? 13.574 -9.352 -3.151 1.00 98.06 104 VAL A CA 1
ATOM 823 C C . VAL A 1 104 ? 12.894 -9.490 -1.781 1.00 98.06 104 VAL A C 1
ATOM 825 O O . VAL A 1 104 ? 11.685 -9.281 -1.706 1.00 98.06 104 VAL A O 1
ATOM 828 N N . PRO A 1 105 ? 13.609 -9.828 -0.692 1.00 97.56 105 PRO A N 1
ATOM 829 C CA . PRO A 1 105 ? 13.008 -10.126 0.613 1.00 97.56 105 PRO A CA 1
ATOM 830 C C . PRO A 1 105 ? 12.603 -8.863 1.384 1.00 97.56 105 PRO A C 1
ATOM 832 O O . PRO A 1 105 ? 12.894 -8.723 2.572 1.00 97.56 105 PRO A O 1
ATOM 835 N N . LEU A 1 106 ? 11.957 -7.926 0.695 1.00 98.00 106 LEU A N 1
ATOM 836 C CA . LEU A 1 106 ? 11.546 -6.635 1.214 1.00 98.00 106 LEU A CA 1
ATOM 837 C C . LEU A 1 106 ? 10.116 -6.311 0.779 1.00 98.00 106 LEU A C 1
ATOM 839 O O . LEU A 1 106 ? 9.765 -6.519 -0.383 1.00 98.00 106 LEU A O 1
ATOM 843 N N . GLU A 1 107 ? 9.328 -5.710 1.672 1.00 97.12 107 GLU A N 1
ATOM 844 C CA . GLU A 1 107 ? 8.188 -4.895 1.238 1.00 97.12 107 GLU A CA 1
ATOM 845 C C . GLU A 1 107 ? 8.640 -3.440 1.082 1.00 97.12 107 GLU A C 1
ATOM 847 O O . GLU A 1 107 ? 9.226 -2.852 1.995 1.00 97.12 107 GLU A O 1
ATOM 852 N N . PHE A 1 108 ? 8.314 -2.841 -0.061 1.00 97.62 108 PHE A N 1
ATOM 853 C CA . PHE A 1 108 ? 8.537 -1.427 -0.343 1.00 97.62 108 PHE A CA 1
ATOM 854 C C . PHE A 1 108 ? 7.248 -0.662 -0.060 1.00 97.62 108 PHE A C 1
ATOM 856 O O . PHE A 1 108 ? 6.331 -0.628 -0.884 1.00 97.62 108 PHE A O 1
ATOM 863 N N . ILE A 1 109 ? 7.157 -0.058 1.121 1.00 96.69 109 ILE A N 1
ATOM 864 C CA . ILE A 1 109 ? 5.980 0.693 1.550 1.00 96.69 109 ILE A CA 1
ATOM 865 C C . ILE A 1 109 ? 6.159 2.156 1.149 1.00 96.69 109 ILE A C 1
ATOM 867 O O . ILE A 1 109 ? 6.899 2.905 1.785 1.00 96.69 109 ILE A O 1
ATOM 871 N N . VAL A 1 110 ? 5.460 2.584 0.103 1.00 97.31 110 VAL A N 1
ATOM 872 C CA . VAL A 1 110 ? 5.497 3.971 -0.365 1.00 97.31 110 VAL A CA 1
ATOM 873 C C . VAL A 1 110 ? 4.387 4.765 0.299 1.00 97.31 110 VAL A C 1
ATOM 875 O O . VAL A 1 110 ? 3.218 4.388 0.234 1.00 97.31 110 VAL A O 1
ATOM 878 N N . ARG A 1 111 ? 4.744 5.891 0.913 1.00 96.81 111 ARG A N 1
ATOM 879 C CA . ARG A 1 111 ? 3.822 6.789 1.606 1.00 96.81 111 ARG A CA 1
ATOM 880 C C . ARG A 1 111 ? 3.769 8.133 0.901 1.00 96.81 111 ARG A C 1
ATOM 882 O O . ARG A 1 111 ? 4.729 8.897 0.926 1.00 96.81 111 ARG A O 1
ATOM 889 N N . LEU A 1 112 ? 2.618 8.423 0.307 1.00 96.62 112 LEU A N 1
ATOM 890 C CA . LEU A 1 112 ? 2.253 9.732 -0.245 1.00 96.62 112 LEU A CA 1
ATOM 891 C C . LEU A 1 112 ? 1.708 10.677 0.840 1.00 96.62 112 LEU A C 1
ATOM 893 O O . LEU A 1 112 ? 1.555 11.878 0.627 1.00 96.62 112 LEU A O 1
ATOM 897 N N . GLY A 1 113 ? 1.386 10.118 2.000 1.00 95.44 113 GLY A N 1
ATOM 898 C CA . GLY A 1 113 ? 1.000 10.812 3.213 1.00 95.44 113 GLY A CA 1
ATOM 899 C C . GLY A 1 113 ? 0.918 9.824 4.370 1.00 95.44 113 GLY A C 1
ATOM 900 O O . GLY A 1 113 ? 1.256 8.645 4.237 1.00 95.44 113 GLY A O 1
ATOM 901 N N . VAL A 1 114 ? 0.447 10.293 5.513 1.00 93.62 114 VAL A N 1
ATOM 902 C CA . VAL A 1 114 ? 0.266 9.469 6.708 1.00 93.62 114 VAL A CA 1
ATOM 903 C C . VAL A 1 114 ? -1.177 9.567 7.180 1.00 93.62 114 VAL A C 1
ATOM 905 O O . VAL A 1 114 ? -1.757 10.640 7.233 1.00 93.62 114 VAL A O 1
ATOM 908 N N . THR A 1 115 ? -1.778 8.437 7.529 1.00 93.06 115 THR A N 1
ATOM 909 C CA . THR A 1 115 ? -3.127 8.385 8.117 1.00 93.06 115 THR A CA 1
ATOM 910 C C . THR A 1 115 ? -3.034 8.151 9.619 1.00 93.06 115 THR A C 1
ATOM 912 O O . THR A 1 115 ? -2.046 7.567 10.066 1.00 93.06 115 THR A O 1
ATOM 915 N N . ASN A 1 116 ? -4.086 8.452 10.382 1.00 87.69 116 ASN A N 1
ATOM 916 C CA . ASN A 1 116 ? -4.110 8.217 11.833 1.00 87.69 116 ASN A CA 1
ATOM 917 C C . ASN A 1 116 ? -3.737 6.761 12.224 1.00 87.69 116 ASN A C 1
ATOM 919 O O . ASN A 1 116 ? -2.936 6.511 13.119 1.00 87.69 116 ASN A O 1
ATOM 923 N N . GLY A 1 117 ? -4.213 5.764 11.465 1.00 81.75 117 GLY A N 1
ATOM 924 C CA . GLY A 1 117 ? -3.899 4.344 11.695 1.00 81.75 117 GLY A CA 1
ATOM 925 C C . GLY A 1 117 ? -2.525 3.849 11.203 1.00 81.75 117 GLY A C 1
ATOM 926 O O . GLY A 1 117 ? -2.288 2.635 11.195 1.00 81.75 117 GLY A O 1
ATOM 927 N N . ALA A 1 118 ? -1.633 4.724 10.732 1.00 87.06 118 ALA A N 1
ATOM 928 C CA . ALA A 1 118 ? -0.360 4.313 10.138 1.00 87.06 118 ALA A CA 1
ATOM 929 C C . ALA A 1 118 ? 0.644 3.809 11.190 1.00 87.06 118 ALA A C 1
ATOM 931 O O . ALA A 1 118 ? 0.773 4.358 12.284 1.00 87.06 118 ALA A O 1
ATOM 932 N N . SER A 1 119 ? 1.414 2.771 10.843 1.00 86.44 119 SER A N 1
ATOM 933 C CA . SER A 1 119 ? 2.443 2.215 11.734 1.00 86.44 119 SER A CA 1
ATOM 934 C C . SER A 1 119 ? 3.547 3.212 12.074 1.00 86.44 119 SER A C 1
ATOM 936 O O . SER A 1 119 ? 4.010 3.207 13.211 1.00 86.44 119 SER A O 1
ATOM 938 N N . ILE A 1 120 ? 3.917 4.080 11.128 1.00 89.50 120 ILE A N 1
ATOM 939 C CA . ILE A 1 120 ? 4.931 5.119 11.348 1.00 89.50 120 ILE A CA 1
ATOM 940 C C . ILE A 1 120 ? 4.512 6.118 12.418 1.00 89.50 120 ILE A C 1
ATOM 942 O O . ILE A 1 120 ? 5.318 6.470 13.272 1.00 89.50 120 ILE A O 1
ATOM 946 N N . LEU A 1 121 ? 3.234 6.507 12.428 1.00 90.50 121 LEU A N 1
ATOM 947 C CA . LEU A 1 121 ? 2.709 7.449 13.405 1.00 90.50 121 LEU A CA 1
ATOM 948 C C . LEU A 1 121 ? 2.654 6.796 14.784 1.00 90.50 121 LEU A C 1
ATOM 950 O O . LEU A 1 121 ? 3.161 7.356 15.746 1.00 90.50 121 LEU A O 1
ATOM 954 N N . ARG A 1 122 ? 2.155 5.555 14.866 1.00 89.19 122 ARG A N 1
ATOM 955 C CA . ARG A 1 122 ? 2.147 4.789 16.121 1.00 89.19 122 ARG A CA 1
ATOM 956 C C . ARG A 1 122 ? 3.550 4.608 16.703 1.00 89.19 122 ARG A C 1
ATOM 958 O O . ARG A 1 122 ? 3.711 4.732 17.913 1.00 89.19 122 ARG A O 1
ATOM 965 N N . LYS A 1 123 ? 4.548 4.297 15.865 1.00 89.12 123 LYS A N 1
ATOM 966 C CA . LYS A 1 123 ? 5.946 4.184 16.302 1.00 89.12 123 LYS A CA 1
ATOM 967 C C . LYS A 1 123 ? 6.430 5.532 16.831 1.00 89.12 123 LYS A C 1
ATOM 969 O O . LYS A 1 123 ? 6.856 5.590 17.974 1.00 89.12 123 LYS A O 1
ATOM 974 N N . TYR A 1 124 ? 6.277 6.599 16.049 1.00 91.25 124 TYR A N 1
ATOM 975 C CA . TYR A 1 124 ? 6.679 7.957 16.421 1.00 91.25 124 TYR A CA 1
ATOM 976 C C . TYR A 1 124 ? 6.068 8.439 17.747 1.00 91.25 124 TYR A C 1
ATOM 978 O O . TYR A 1 124 ? 6.780 8.986 18.586 1.00 91.25 124 TYR A O 1
ATOM 986 N N . SER A 1 125 ? 4.774 8.196 17.974 1.00 89.75 125 SER A N 1
ATOM 987 C CA . SER A 1 125 ? 4.083 8.582 19.212 1.00 89.75 125 SER A CA 1
ATOM 988 C C . SER A 1 125 ? 4.604 7.863 20.460 1.00 89.75 125 SER A C 1
ATOM 990 O O . SER A 1 125 ? 4.430 8.379 21.559 1.00 89.75 125 SER A O 1
ATOM 992 N N . GLY A 1 126 ? 5.224 6.688 20.307 1.00 90.06 126 GLY A N 1
ATOM 993 C CA . GLY A 1 126 ? 5.801 5.916 21.410 1.00 90.06 126 GLY A CA 1
ATOM 994 C C . GLY A 1 126 ? 7.269 6.227 21.719 1.00 90.06 126 GLY A C 1
ATOM 995 O O . GLY A 1 126 ? 7.797 5.662 22.671 1.00 90.06 126 GLY A O 1
ATOM 996 N N . LEU A 1 127 ? 7.929 7.076 20.924 1.00 91.44 127 LEU A N 1
ATOM 997 C CA . LEU A 1 127 ? 9.345 7.425 21.084 1.00 91.44 127 LEU A CA 1
ATOM 998 C C . LEU A 1 127 ? 9.554 8.587 22.067 1.00 91.44 127 LEU A C 1
ATOM 1000 O O . LEU A 1 127 ? 8.720 9.494 22.159 1.00 91.44 127 LEU A O 1
ATOM 1004 N N . GLY A 1 128 ? 10.707 8.601 22.742 1.00 92.62 128 GLY A N 1
ATOM 1005 C CA . GLY A 1 128 ? 11.187 9.772 23.479 1.00 92.62 128 GLY A CA 1
ATOM 1006 C C . GLY A 1 128 ? 11.636 10.903 22.544 1.00 92.62 128 GLY A C 1
ATOM 1007 O O . GLY A 1 128 ? 11.879 10.689 21.356 1.00 92.62 128 GLY A O 1
ATOM 1008 N N . ASP A 1 129 ? 11.779 12.125 23.061 1.00 89.06 129 ASP A N 1
ATOM 1009 C CA . ASP A 1 129 ? 12.030 13.308 22.217 1.00 89.06 129 ASP A CA 1
ATOM 1010 C C . ASP A 1 129 ? 13.345 13.239 21.421 1.00 89.06 129 ASP A C 1
ATOM 1012 O O . ASP A 1 129 ? 13.379 13.623 20.251 1.00 89.06 129 ASP A O 1
ATOM 1016 N N . ALA A 1 130 ? 14.410 12.677 22.002 1.00 87.56 130 ALA A N 1
ATOM 1017 C CA . ALA A 1 130 ? 15.675 12.470 21.292 1.00 87.56 130 ALA A CA 1
ATOM 1018 C C . ALA A 1 130 ? 15.548 11.439 20.150 1.00 87.56 130 ALA A C 1
ATOM 1020 O O . ALA A 1 130 ? 16.104 11.622 19.068 1.00 87.56 130 ALA A O 1
ATOM 1021 N N . GLU A 1 131 ? 14.777 10.372 20.367 1.00 91.12 131 GLU A N 1
ATOM 1022 C CA . GLU A 1 131 ? 14.559 9.307 19.381 1.00 91.12 131 GLU A CA 1
ATOM 1023 C C . GLU A 1 131 ? 13.657 9.772 18.233 1.00 91.12 131 GLU A C 1
ATOM 1025 O O . GLU A 1 131 ? 13.854 9.368 17.087 1.00 91.12 131 GLU A O 1
ATOM 1030 N N . LYS A 1 132 ? 12.701 10.667 18.514 1.00 92.88 132 LYS A N 1
ATOM 1031 C CA . LYS A 1 132 ? 11.840 11.285 17.498 1.00 92.88 132 LYS A CA 1
ATOM 1032 C C . LYS A 1 132 ? 12.648 12.022 16.438 1.00 92.88 132 LYS A C 1
ATOM 1034 O O . LYS A 1 132 ? 12.373 11.841 15.255 1.00 92.88 132 LYS A O 1
ATOM 1039 N N . ALA A 1 133 ? 13.650 12.808 16.838 1.00 89.94 133 ALA A N 1
ATOM 1040 C CA . ALA A 1 133 ? 14.502 13.533 15.896 1.00 89.94 133 ALA A CA 1
ATOM 1041 C C . ALA A 1 133 ? 15.271 12.574 14.971 1.00 89.94 133 ALA A C 1
ATOM 1043 O O . ALA A 1 133 ? 15.272 12.764 13.755 1.00 89.94 133 ALA A O 1
ATOM 1044 N N . SER A 1 134 ? 15.852 11.505 15.531 1.00 88.94 134 SER A N 1
ATOM 1045 C CA . SER A 1 134 ? 16.520 10.466 14.736 1.00 88.94 134 SER A CA 1
ATOM 1046 C C . SER A 1 134 ? 15.550 9.783 13.774 1.00 88.94 134 SER A C 1
ATOM 1048 O O . SER A 1 134 ? 15.861 9.611 12.601 1.00 88.94 134 SER A O 1
ATOM 1050 N N . TYR A 1 135 ? 14.352 9.434 14.247 1.00 89.38 135 TYR A N 1
ATOM 1051 C CA . TYR A 1 135 ? 13.352 8.748 13.436 1.00 89.38 135 TYR A CA 1
ATOM 1052 C C . TYR A 1 135 ? 12.831 9.613 12.280 1.00 89.38 135 TYR A C 1
ATOM 1054 O O . TYR A 1 135 ? 12.691 9.127 11.162 1.00 89.38 135 TYR A O 1
ATOM 1062 N N . LEU A 1 136 ? 12.582 10.902 12.522 1.00 91.19 136 LEU A N 1
ATOM 1063 C CA . LEU A 1 136 ? 12.196 11.861 11.483 1.00 91.19 136 LEU A CA 1
ATOM 1064 C C . LEU A 1 136 ? 13.306 12.042 10.437 1.00 91.19 136 LEU A C 1
ATOM 1066 O O . LEU A 1 136 ? 13.027 12.028 9.237 1.00 91.19 136 LEU A O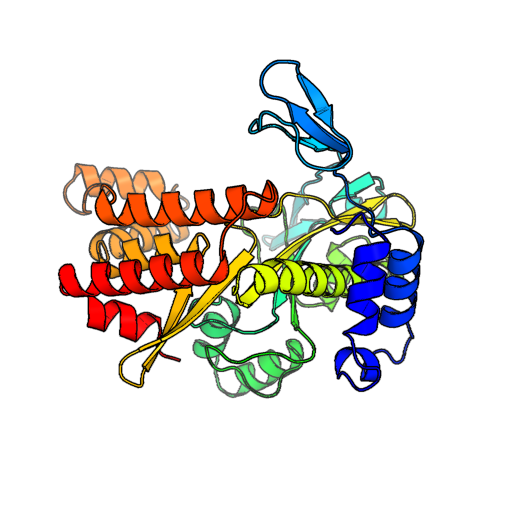 1
ATOM 1070 N N . ASN A 1 137 ? 14.563 12.125 10.882 1.00 88.62 137 ASN A N 1
ATOM 1071 C CA . ASN A 1 137 ? 15.720 12.195 9.993 1.00 88.62 137 ASN A CA 1
ATOM 1072 C C . ASN A 1 137 ? 15.865 10.930 9.128 1.00 88.62 137 ASN A C 1
ATOM 1074 O O . ASN A 1 137 ? 16.076 11.038 7.922 1.00 88.62 137 ASN A O 1
ATOM 1078 N N . ASP A 1 138 ? 15.673 9.739 9.706 1.00 86.19 138 ASP A N 1
ATOM 1079 C CA . ASP A 1 138 ? 15.697 8.474 8.960 1.00 86.19 138 ASP A CA 1
ATOM 1080 C C . ASP A 1 138 ? 14.593 8.422 7.894 1.00 86.19 138 ASP A C 1
ATOM 1082 O O . ASP A 1 138 ? 14.823 7.982 6.762 1.00 86.19 138 ASP A O 1
ATOM 1086 N N . LEU A 1 139 ? 13.396 8.912 8.227 1.00 86.88 139 LEU A N 1
ATOM 1087 C CA . LEU A 1 139 ? 12.285 9.027 7.283 1.00 86.88 139 LEU A CA 1
ATOM 1088 C C . LEU A 1 139 ? 12.537 10.093 6.204 1.00 86.88 139 LEU A C 1
ATOM 1090 O O . LEU A 1 139 ? 12.031 9.950 5.091 1.00 86.88 139 LEU A O 1
ATOM 1094 N N . GLY A 1 140 ? 13.349 11.111 6.499 1.00 87.00 140 GLY A N 1
ATOM 1095 C CA . GLY A 1 140 ? 13.619 12.244 5.615 1.00 87.00 140 GLY A CA 1
ATOM 1096 C C . GLY A 1 140 ? 12.533 13.322 5.667 1.00 87.00 140 GLY A C 1
ATOM 1097 O O . GLY A 1 140 ? 12.274 13.976 4.659 1.00 87.00 140 GLY A O 1
ATOM 1098 N N . VAL A 1 141 ? 11.871 13.494 6.817 1.00 89.81 141 VAL A N 1
ATOM 1099 C CA . VAL A 1 141 ? 10.808 14.493 7.021 1.00 89.81 141 VAL A CA 1
ATOM 1100 C C . VAL A 1 141 ? 11.037 15.317 8.283 1.00 89.81 141 VAL A C 1
ATOM 1102 O O . VAL A 1 141 ? 11.685 14.869 9.217 1.00 89.81 141 VAL A O 1
ATOM 1105 N N . ASN A 1 142 ? 10.471 16.525 8.330 1.00 88.25 142 ASN A N 1
ATOM 1106 C CA . ASN A 1 142 ? 10.645 17.441 9.467 1.00 88.25 142 ASN A CA 1
ATOM 1107 C C . ASN A 1 142 ? 9.596 17.254 10.568 1.00 88.25 142 ASN A C 1
ATOM 1109 O O . ASN A 1 142 ? 9.807 17.647 11.712 1.00 88.25 142 ASN A O 1
ATOM 1113 N N . SER A 1 143 ? 8.436 16.707 10.219 1.00 88.94 143 SER A N 1
ATOM 1114 C CA . SER A 1 143 ? 7.332 16.486 11.143 1.00 88.94 143 SER A CA 1
ATOM 1115 C C . SER A 1 143 ? 6.472 15.325 10.667 1.00 88.94 143 SER A C 1
ATOM 1117 O O . SER A 1 143 ? 6.513 14.924 9.501 1.00 88.94 143 SER A O 1
ATOM 1119 N N . LEU A 1 144 ? 5.696 14.775 11.598 1.00 91.44 144 LEU A N 1
ATOM 1120 C CA . LEU A 1 144 ? 4.767 13.694 11.328 1.00 91.44 144 LEU A CA 1
ATOM 1121 C C . LEU A 1 144 ? 3.454 13.952 12.070 1.00 91.44 144 LEU A C 1
ATOM 1123 O O . LEU A 1 144 ? 3.400 13.857 13.294 1.00 91.44 144 LEU A O 1
ATOM 1127 N N . SER A 1 145 ? 2.404 14.279 11.323 1.00 91.31 145 SER A N 1
ATOM 1128 C CA . SER A 1 145 ? 1.042 14.483 11.830 1.00 91.31 145 SER A CA 1
ATOM 1129 C C . SER A 1 145 ? 0.048 13.691 10.994 1.00 91.31 145 SER A C 1
ATOM 1131 O O . SER A 1 145 ? 0.238 13.552 9.785 1.00 91.31 145 SER A O 1
ATOM 1133 N N . ALA A 1 146 ? -1.006 13.152 11.606 1.00 92.69 146 ALA A N 1
ATOM 1134 C CA . ALA A 1 146 ? -2.014 12.404 10.865 1.00 92.69 146 ALA A CA 1
ATOM 1135 C C . ALA A 1 146 ? -2.666 13.263 9.767 1.00 92.69 146 ALA A C 1
ATOM 1137 O O . ALA A 1 146 ? -2.823 14.474 9.891 1.00 92.69 146 ALA A O 1
ATOM 1138 N N . TRP A 1 147 ? -3.015 12.603 8.664 1.00 93.94 147 TRP A N 1
ATOM 1139 C CA . TRP A 1 147 ? -3.620 13.180 7.461 1.00 93.94 147 TRP A CA 1
ATOM 1140 C C . TRP A 1 147 ? -2.763 14.220 6.727 1.00 93.94 147 TRP A C 1
ATOM 1142 O O . TRP A 1 147 ? -3.257 14.915 5.840 1.00 93.94 147 TRP A O 1
ATOM 1152 N N . SER A 1 148 ? -1.460 14.288 7.020 1.00 93.69 148 SER A N 1
ATOM 1153 C CA . SER A 1 148 ? -0.512 15.100 6.252 1.00 93.69 148 SER A CA 1
ATOM 1154 C C . SER A 1 148 ? -0.012 14.374 4.995 1.00 93.69 148 SER A C 1
ATOM 1156 O O . SER A 1 148 ? 0.070 13.142 4.944 1.00 93.69 148 SER A O 1
ATOM 1158 N N . ARG A 1 149 ? 0.293 15.149 3.948 1.00 94.25 149 ARG A N 1
ATOM 1159 C CA . ARG A 1 149 ? 0.889 14.671 2.689 1.00 94.25 149 ARG A CA 1
ATOM 1160 C C . ARG A 1 149 ? 2.411 14.781 2.742 1.00 94.25 149 ARG A C 1
ATOM 1162 O O . ARG A 1 149 ? 2.940 15.695 3.367 1.00 94.25 149 ARG A O 1
ATOM 1169 N N . PHE A 1 150 ? 3.086 13.884 2.031 1.00 94.12 150 PHE A N 1
ATOM 1170 C CA . PHE A 1 150 ? 4.529 13.933 1.816 1.00 94.12 150 PHE A CA 1
ATOM 1171 C C . PHE A 1 150 ? 4.838 14.301 0.367 1.00 94.12 150 PHE A C 1
ATOM 1173 O O . PHE A 1 150 ? 4.262 13.727 -0.560 1.00 94.12 150 PHE A O 1
ATOM 1180 N N . ASP A 1 151 ? 5.757 15.246 0.191 1.00 89.69 151 ASP A N 1
ATOM 1181 C CA . ASP A 1 151 ? 6.341 15.589 -1.101 1.00 89.69 151 ASP A CA 1
ATOM 1182 C C . ASP A 1 151 ? 7.833 15.944 -0.902 1.00 89.69 151 ASP A C 1
ATOM 1184 O O . ASP A 1 151 ? 8.134 16.998 -0.335 1.00 89.69 151 ASP A O 1
ATOM 1188 N N . PRO A 1 152 ? 8.776 15.062 -1.292 1.00 90.25 152 PRO A N 1
ATOM 1189 C CA . PRO A 1 152 ? 8.554 13.795 -1.995 1.00 90.25 152 PRO A CA 1
ATOM 1190 C C . PRO A 1 152 ? 7.915 12.707 -1.102 1.00 90.25 152 PRO A C 1
ATOM 1192 O O . PRO A 1 152 ? 7.904 12.832 0.124 1.00 90.25 152 PRO A O 1
ATOM 1195 N N . PRO A 1 153 ? 7.419 11.604 -1.695 1.00 94.38 153 PRO A N 1
ATOM 1196 C CA . PRO A 1 153 ? 6.940 10.447 -0.942 1.00 94.38 153 PRO A CA 1
ATOM 1197 C C . PRO A 1 153 ? 8.053 9.776 -0.127 1.00 94.38 153 PRO A C 1
ATOM 1199 O O . PRO A 1 153 ? 9.214 9.760 -0.537 1.00 94.38 153 PRO A O 1
ATOM 1202 N N . ILE A 1 154 ? 7.682 9.142 0.984 1.00 94.00 154 ILE A N 1
ATOM 1203 C CA . ILE A 1 154 ? 8.600 8.336 1.802 1.00 94.00 154 ILE A CA 1
ATOM 1204 C C . ILE A 1 154 ? 8.570 6.885 1.317 1.00 94.00 154 ILE A C 1
ATOM 1206 O O . ILE A 1 154 ? 7.500 6.356 1.014 1.00 94.00 154 ILE A O 1
ATOM 1210 N N . VAL A 1 155 ? 9.726 6.221 1.298 1.00 94.94 155 VAL A N 1
ATOM 1211 C CA . VAL A 1 155 ? 9.831 4.765 1.116 1.00 94.94 155 VAL A CA 1
ATOM 1212 C C . VAL A 1 155 ? 10.296 4.135 2.425 1.00 94.94 155 VAL A C 1
ATOM 1214 O O . VAL A 1 155 ? 11.450 4.303 2.823 1.00 94.94 155 VAL A O 1
ATOM 1217 N N . ASP A 1 156 ? 9.381 3.424 3.075 1.00 93.56 156 ASP A N 1
ATOM 1218 C CA . ASP A 1 156 ? 9.636 2.557 4.222 1.00 93.56 156 ASP A CA 1
ATOM 1219 C C . ASP A 1 156 ? 9.916 1.133 3.746 1.00 93.56 156 ASP A C 1
ATOM 1221 O O . ASP A 1 156 ? 9.301 0.653 2.794 1.00 93.56 156 ASP A O 1
ATOM 1225 N N . LEU A 1 157 ? 10.796 0.432 4.457 1.00 95.50 157 LEU A N 1
ATOM 1226 C CA . LEU A 1 157 ? 11.195 -0.929 4.119 1.00 95.50 157 LEU A CA 1
ATOM 1227 C C . LEU A 1 157 ? 10.906 -1.862 5.294 1.00 95.50 157 LEU A C 1
ATOM 1229 O O . LEU A 1 157 ? 11.221 -1.551 6.449 1.00 95.50 157 LEU A O 1
ATOM 1233 N N . THR A 1 158 ? 10.300 -3.010 5.002 1.00 96.31 158 THR A N 1
ATOM 1234 C CA . THR A 1 158 ? 10.229 -4.135 5.942 1.00 96.31 158 THR A CA 1
ATOM 1235 C C . THR A 1 158 ? 10.916 -5.351 5.372 1.00 96.31 158 THR A C 1
ATOM 1237 O O . THR A 1 158 ? 10.977 -5.502 4.155 1.00 96.31 158 THR A O 1
ATOM 1240 N N . THR A 1 159 ? 11.389 -6.238 6.246 1.00 96.88 159 THR A N 1
ATOM 1241 C CA . THR A 1 159 ? 11.729 -7.603 5.835 1.00 96.88 159 THR A CA 1
ATOM 1242 C C . THR A 1 159 ? 10.494 -8.317 5.288 1.00 96.88 159 THR A C 1
ATOM 1244 O O . THR A 1 159 ? 9.357 -7.913 5.549 1.00 96.88 159 THR A O 1
ATOM 1247 N N . LYS A 1 160 ? 10.734 -9.372 4.511 1.00 95.44 160 LYS A N 1
ATOM 1248 C CA . LYS A 1 160 ? 9.726 -10.332 4.071 1.00 95.44 160 LYS A CA 1
ATOM 1249 C C . LYS A 1 160 ? 10.253 -11.742 4.325 1.00 95.44 160 LYS A C 1
ATOM 1251 O O . LYS A 1 160 ? 11.448 -12.003 4.186 1.00 95.44 160 LYS A O 1
ATOM 1256 N N . TYR A 1 161 ? 9.346 -12.662 4.642 1.00 93.06 161 TYR A N 1
ATOM 1257 C CA . TYR A 1 161 ? 9.610 -14.100 4.802 1.00 93.06 161 TYR A CA 1
ATOM 1258 C C . TYR A 1 161 ? 10.368 -14.506 6.079 1.00 93.06 161 TYR A C 1
ATOM 1260 O O . TYR A 1 161 ? 10.662 -15.692 6.260 1.00 93.06 161 TYR A O 1
ATOM 1268 N N . GLU A 1 162 ? 10.608 -13.560 6.989 1.00 92.06 162 GLU A N 1
ATOM 1269 C CA . GLU A 1 162 ? 10.791 -13.842 8.417 1.00 92.06 162 GLU A CA 1
ATOM 1270 C C . GLU A 1 162 ? 9.427 -14.258 9.038 1.00 92.06 162 GLU A C 1
ATOM 1272 O O . GLU A 1 162 ? 8.382 -14.096 8.402 1.00 92.06 162 GLU A O 1
ATOM 1277 N N . PRO A 1 163 ? 9.376 -14.826 10.259 1.00 87.62 163 PRO A N 1
ATOM 1278 C CA . PRO A 1 163 ? 8.114 -15.107 10.953 1.00 87.62 163 PRO A CA 1
ATOM 1279 C C . PRO A 1 163 ? 7.256 -13.860 11.202 1.00 87.62 163 PRO A C 1
ATOM 1281 O O . PRO A 1 163 ? 6.031 -13.950 11.179 1.00 87.62 163 PRO A O 1
ATOM 1284 N N . GLU A 1 164 ? 7.900 -12.713 11.427 1.00 87.50 164 GLU A N 1
ATOM 1285 C CA . GLU A 1 164 ? 7.259 -11.405 11.535 1.00 87.50 164 GLU A CA 1
ATOM 1286 C C . GLU A 1 164 ? 8.056 -10.382 10.724 1.00 87.50 164 GLU A C 1
ATOM 1288 O O . GLU A 1 164 ? 9.263 -10.237 10.917 1.00 87.50 164 GLU A O 1
ATOM 1293 N N . ASP A 1 165 ? 7.374 -9.657 9.839 1.00 92.06 165 ASP A N 1
ATOM 1294 C CA . ASP A 1 165 ? 7.983 -8.573 9.075 1.00 92.06 165 ASP A CA 1
ATOM 1295 C C . ASP A 1 165 ? 8.302 -7.400 10.012 1.00 92.06 165 ASP A C 1
ATOM 1297 O O . ASP A 1 165 ? 7.442 -6.908 10.754 1.00 92.06 165 ASP A O 1
ATOM 1301 N N . ARG A 1 166 ? 9.538 -6.906 9.961 1.00 91.69 166 ARG A N 1
ATOM 1302 C CA . ARG A 1 166 ? 10.015 -5.808 10.818 1.00 91.69 166 ARG A CA 1
ATOM 1303 C C . ARG A 1 166 ? 10.460 -4.617 9.987 1.00 91.69 166 ARG A C 1
ATOM 1305 O O . ARG A 1 166 ? 11.017 -4.788 8.908 1.00 91.69 166 ARG A O 1
ATOM 1312 N N . ASN A 1 167 ? 10.229 -3.401 10.490 1.00 91.94 167 ASN A N 1
ATOM 1313 C CA . ASN A 1 167 ? 10.754 -2.192 9.850 1.00 91.94 167 ASN A CA 1
ATOM 1314 C C . ASN A 1 167 ? 12.277 -2.147 9.994 1.00 91.94 167 ASN A C 1
ATOM 1316 O O . ASN A 1 167 ? 12.787 -2.304 11.105 1.00 91.94 167 ASN A O 1
ATOM 1320 N N . ILE A 1 168 ? 12.972 -1.875 8.893 1.00 93.12 168 ILE A N 1
ATOM 1321 C CA . ILE A 1 168 ? 14.435 -1.841 8.831 1.00 93.12 168 ILE A CA 1
ATOM 1322 C C . ILE A 1 168 ? 14.935 -0.544 8.197 1.00 93.12 168 ILE A C 1
ATOM 1324 O O . ILE A 1 168 ? 14.209 0.136 7.470 1.00 93.12 168 ILE A O 1
ATOM 1328 N N . SER A 1 169 ? 16.183 -0.183 8.495 1.00 91.88 169 SER A N 1
ATOM 1329 C CA . SER A 1 169 ? 16.829 0.986 7.886 1.00 91.88 169 SER A CA 1
ATOM 1330 C C . SER A 1 169 ? 17.121 0.749 6.399 1.00 91.88 169 SER A C 1
ATOM 1332 O O . SER A 1 169 ? 17.227 -0.393 5.954 1.00 91.88 169 SER A O 1
ATOM 1334 N N . ARG A 1 170 ? 17.335 1.821 5.621 1.00 92.69 170 ARG A N 1
ATOM 1335 C CA . ARG A 1 170 ? 17.755 1.696 4.209 1.00 92.69 170 ARG A CA 1
ATOM 1336 C C . ARG A 1 170 ? 19.086 0.954 4.063 1.00 92.69 170 ARG A C 1
ATOM 1338 O O . ARG A 1 170 ? 19.245 0.187 3.122 1.00 92.69 170 ARG A O 1
ATOM 1345 N N . GLN A 1 171 ? 20.013 1.153 5.003 1.00 93.19 171 GLN A N 1
ATOM 1346 C CA . GLN A 1 171 ? 21.310 0.475 5.002 1.00 93.19 171 GLN A CA 1
ATOM 1347 C C . GLN A 1 171 ? 21.160 -1.032 5.238 1.00 93.19 171 GLN A C 1
ATOM 1349 O O . GLN A 1 171 ? 21.767 -1.832 4.531 1.00 93.19 171 GLN A O 1
ATOM 1354 N N . GLU A 1 172 ? 20.333 -1.423 6.209 1.00 95.50 172 GLU A N 1
ATOM 1355 C CA . GLU A 1 172 ? 20.032 -2.832 6.467 1.00 95.50 172 GLU A CA 1
ATOM 1356 C C . GLU A 1 172 ? 19.278 -3.460 5.291 1.00 95.50 172 GLU A C 1
ATOM 1358 O O . GLU A 1 172 ? 19.630 -4.549 4.849 1.00 95.50 172 GLU A O 1
ATOM 1363 N N . ALA A 1 173 ? 18.296 -2.753 4.731 1.00 96.94 173 ALA A N 1
ATOM 1364 C CA . ALA A 1 173 ? 17.543 -3.222 3.577 1.00 96.94 173 ALA A CA 1
ATOM 1365 C C . ALA A 1 173 ? 18.426 -3.423 2.341 1.00 96.94 173 ALA A C 1
ATOM 1367 O O . ALA A 1 173 ? 18.256 -4.418 1.645 1.00 96.94 173 ALA A O 1
ATOM 1368 N N . ALA A 1 174 ? 19.396 -2.538 2.090 1.00 96.44 174 ALA A N 1
ATOM 1369 C CA . ALA A 1 174 ? 20.354 -2.710 1.001 1.00 96.44 174 ALA A CA 1
ATOM 1370 C C . ALA A 1 174 ? 21.122 -4.036 1.139 1.00 96.44 174 ALA A C 1
ATOM 1372 O O . ALA A 1 174 ? 21.205 -4.793 0.175 1.00 96.44 174 ALA A O 1
ATOM 1373 N N . LEU A 1 175 ? 21.592 -4.363 2.349 1.00 94.94 175 LEU A N 1
ATOM 1374 C CA . LEU A 1 175 ? 22.282 -5.626 2.636 1.00 94.94 175 LEU A CA 1
ATOM 1375 C C . LEU A 1 175 ? 21.350 -6.837 2.492 1.00 94.94 175 LEU A C 1
ATOM 1377 O O . LEU A 1 175 ? 21.685 -7.796 1.808 1.00 94.94 175 LEU A O 1
ATOM 1381 N N . VAL A 1 176 ? 20.160 -6.773 3.091 1.00 95.81 176 VAL A N 1
ATOM 1382 C CA . VAL A 1 176 ? 19.162 -7.856 3.081 1.00 95.81 176 VAL A CA 1
ATOM 1383 C C . VAL A 1 176 ? 18.616 -8.133 1.674 1.00 95.81 176 VAL A C 1
ATOM 1385 O O . VAL A 1 176 ? 18.277 -9.271 1.356 1.00 95.81 176 VAL A O 1
ATOM 1388 N N . SER A 1 177 ? 18.545 -7.114 0.812 1.00 96.81 177 SER A N 1
ATOM 1389 C CA . SER A 1 177 ? 17.942 -7.218 -0.522 1.00 96.81 177 SER A CA 1
ATOM 1390 C C . SER A 1 177 ? 18.670 -8.168 -1.479 1.00 96.81 177 SER A C 1
ATOM 1392 O O . SER A 1 177 ? 18.054 -8.666 -2.422 1.00 96.81 177 SER A O 1
ATOM 1394 N N . GLY A 1 178 ? 19.978 -8.382 -1.285 1.00 94.75 178 GLY A N 1
ATOM 1395 C CA . GLY A 1 178 ? 20.838 -9.063 -2.258 1.00 94.75 178 GLY A CA 1
ATOM 1396 C C . GLY A 1 178 ? 21.129 -8.261 -3.536 1.00 94.75 178 GLY A C 1
ATOM 1397 O O . GLY A 1 178 ? 21.710 -8.805 -4.477 1.00 94.75 178 GLY A O 1
ATOM 1398 N N . LEU A 1 179 ? 20.717 -6.990 -3.599 1.00 97.06 179 LEU A N 1
ATOM 1399 C CA . LEU A 1 179 ? 20.951 -6.090 -4.729 1.00 97.06 179 LEU A CA 1
ATOM 1400 C C . LEU A 1 179 ? 22.254 -5.303 -4.547 1.00 97.06 179 LEU A C 1
ATOM 1402 O O . LEU A 1 179 ? 22.673 -5.019 -3.425 1.00 97.06 179 LEU A O 1
ATOM 1406 N N . ASP A 1 180 ? 22.879 -4.905 -5.657 1.00 95.25 180 ASP A N 1
ATOM 1407 C CA . ASP A 1 180 ? 23.903 -3.861 -5.609 1.00 95.25 180 ASP A CA 1
ATOM 1408 C C . ASP A 1 180 ? 23.274 -2.478 -5.347 1.00 95.25 180 ASP A C 1
ATOM 1410 O O . ASP A 1 180 ? 22.052 -2.303 -5.388 1.00 95.25 180 ASP A O 1
ATOM 1414 N N . GLY A 1 181 ? 24.111 -1.479 -5.055 1.00 94.44 181 GLY A N 1
ATOM 1415 C CA . GLY A 1 181 ? 23.639 -0.145 -4.683 1.00 94.44 181 GLY A CA 1
ATOM 1416 C C . GLY A 1 181 ? 22.811 0.550 -5.770 1.00 94.44 181 GLY A C 1
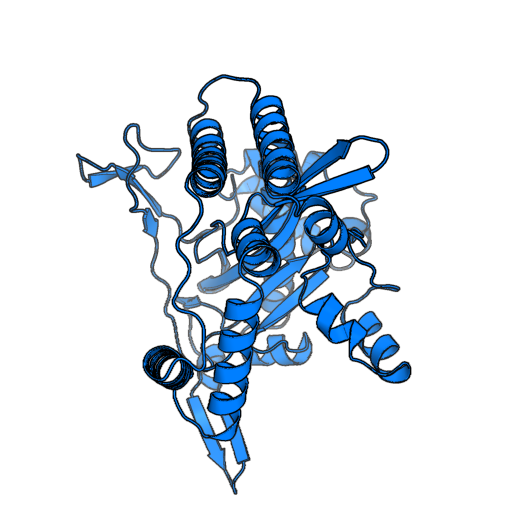ATOM 1417 O O . GLY A 1 181 ? 21.858 1.260 -5.444 1.00 94.44 181 GLY A O 1
ATOM 1418 N N . GLU A 1 182 ? 23.126 0.326 -7.050 1.00 94.06 182 GLU A N 1
ATOM 1419 C CA . GLU A 1 182 ? 22.383 0.928 -8.160 1.00 94.06 182 GLU A CA 1
ATOM 1420 C C . GLU A 1 182 ? 21.003 0.278 -8.295 1.00 94.06 182 GLU A C 1
ATOM 1422 O O . GLU A 1 182 ? 19.992 0.982 -8.313 1.00 94.06 182 GLU A O 1
ATOM 1427 N N . MET A 1 183 ? 20.931 -1.057 -8.325 1.00 96.19 183 MET A N 1
ATOM 1428 C CA . MET A 1 183 ? 19.665 -1.791 -8.383 1.00 96.19 183 MET A CA 1
ATOM 1429 C C . MET A 1 183 ? 18.801 -1.519 -7.150 1.00 96.19 183 MET A C 1
ATOM 1431 O O . MET A 1 183 ? 17.593 -1.320 -7.282 1.00 96.19 183 MET A O 1
ATOM 1435 N N . PHE A 1 184 ? 19.394 -1.443 -5.957 1.00 97.50 184 PHE A N 1
ATOM 1436 C CA . PHE A 1 184 ? 18.660 -1.084 -4.746 1.00 97.50 184 PHE A CA 1
ATOM 1437 C C . PHE A 1 184 ? 18.071 0.330 -4.850 1.00 97.50 184 PHE A C 1
ATOM 1439 O O . PHE A 1 184 ? 16.871 0.517 -4.632 1.00 97.50 184 PHE A O 1
ATOM 1446 N N . GLY A 1 185 ? 18.862 1.314 -5.291 1.00 96.19 185 GLY A N 1
ATOM 1447 C CA . GLY A 1 185 ? 18.370 2.662 -5.587 1.00 96.19 185 GLY A CA 1
ATOM 1448 C C . GLY A 1 185 ? 17.220 2.655 -6.599 1.00 96.19 185 GLY A C 1
ATOM 1449 O O . GLY A 1 185 ? 16.162 3.237 -6.346 1.00 96.19 185 GLY A O 1
ATOM 1450 N N . ARG A 1 186 ? 17.379 1.926 -7.713 1.00 96.94 186 ARG A N 1
ATOM 1451 C CA . ARG A 1 186 ? 16.351 1.789 -8.758 1.00 96.94 186 ARG A CA 1
ATOM 1452 C C . ARG A 1 186 ? 15.071 1.162 -8.225 1.00 96.94 186 ARG A C 1
ATOM 1454 O O . ARG A 1 186 ? 14.001 1.598 -8.629 1.00 96.94 186 ARG A O 1
ATOM 1461 N N . SER A 1 187 ? 15.155 0.195 -7.313 1.00 98.12 187 SER A N 1
ATOM 1462 C CA . SER A 1 187 ? 13.981 -0.459 -6.721 1.00 98.12 187 SER A CA 1
ATOM 1463 C C . SER A 1 187 ? 13.127 0.505 -5.889 1.00 98.12 187 SER A C 1
ATOM 1465 O O . SER A 1 187 ? 11.902 0.500 -6.003 1.00 98.12 187 SER A O 1
ATOM 1467 N N . MET A 1 188 ? 13.756 1.416 -5.139 1.00 97.19 188 MET A N 1
ATOM 1468 C CA . MET A 1 188 ? 13.036 2.449 -4.390 1.00 97.19 188 MET A CA 1
ATOM 1469 C C . MET A 1 188 ? 12.359 3.454 -5.331 1.00 97.19 188 MET A C 1
ATOM 1471 O O . MET A 1 188 ? 11.186 3.776 -5.151 1.00 97.19 188 MET A O 1
ATOM 1475 N N . ILE A 1 189 ? 13.064 3.911 -6.371 1.00 97.06 189 ILE A N 1
ATOM 1476 C CA . ILE A 1 189 ? 12.500 4.816 -7.387 1.00 97.06 189 ILE A CA 1
ATOM 1477 C C . ILE A 1 189 ? 11.354 4.145 -8.150 1.00 97.06 189 ILE A C 1
ATOM 1479 O O . ILE A 1 189 ? 10.309 4.760 -8.360 1.00 97.06 189 ILE A O 1
ATOM 1483 N N . MET A 1 190 ? 11.525 2.877 -8.524 1.00 98.06 190 MET A N 1
ATOM 1484 C CA . MET A 1 190 ? 10.494 2.050 -9.142 1.00 98.06 190 MET A CA 1
ATOM 1485 C C . MET A 1 190 ? 9.238 2.030 -8.271 1.00 98.06 190 MET A C 1
ATOM 1487 O O . MET A 1 190 ? 8.165 2.371 -8.762 1.00 98.06 190 MET A O 1
ATOM 1491 N N . ALA A 1 191 ? 9.366 1.738 -6.974 1.00 98.06 191 ALA A N 1
ATOM 1492 C CA . ALA A 1 191 ? 8.241 1.755 -6.042 1.00 98.06 191 ALA A CA 1
ATOM 1493 C C . ALA A 1 191 ? 7.523 3.123 -6.015 1.00 98.06 191 ALA A C 1
ATOM 1495 O O . ALA A 1 191 ? 6.292 3.173 -6.115 1.00 98.06 191 ALA A O 1
ATOM 1496 N N . VAL A 1 192 ? 8.268 4.236 -5.948 1.00 97.44 192 VAL A N 1
ATOM 1497 C CA . VAL A 1 192 ? 7.704 5.603 -5.966 1.00 97.44 192 VAL A CA 1
ATOM 1498 C C . VAL A 1 192 ? 6.949 5.892 -7.266 1.00 97.44 192 VAL A C 1
ATOM 1500 O O . VAL A 1 192 ? 5.812 6.365 -7.229 1.00 97.44 192 VAL A O 1
ATOM 1503 N N . LEU A 1 193 ? 7.535 5.566 -8.420 1.00 97.50 193 LEU A N 1
ATOM 1504 C CA . LEU A 1 193 ? 6.890 5.716 -9.727 1.00 97.50 193 LEU A CA 1
ATOM 1505 C C . LEU A 1 193 ? 5.607 4.880 -9.828 1.00 97.50 193 LEU A C 1
ATOM 1507 O O . LEU A 1 193 ? 4.584 5.367 -10.315 1.00 97.50 193 LEU A O 1
ATOM 1511 N N . GLY A 1 194 ? 5.633 3.647 -9.315 1.00 97.38 194 GLY A N 1
ATOM 1512 C CA . GLY A 1 194 ? 4.453 2.791 -9.204 1.00 97.38 194 GLY A CA 1
ATOM 1513 C C . GLY A 1 194 ? 3.351 3.425 -8.352 1.00 97.38 194 GLY A C 1
ATOM 1514 O O . GLY A 1 194 ? 2.184 3.416 -8.747 1.00 97.38 194 GLY A O 1
ATOM 1515 N N . ALA A 1 195 ? 3.711 4.042 -7.224 1.00 97.38 195 ALA A N 1
ATOM 1516 C CA . ALA A 1 195 ? 2.760 4.736 -6.358 1.00 97.38 195 ALA A CA 1
ATOM 1517 C C . ALA A 1 195 ? 2.139 5.969 -7.028 1.00 97.38 195 ALA A C 1
ATOM 1519 O O . ALA A 1 195 ? 0.930 6.167 -6.925 1.00 97.38 195 ALA A O 1
ATOM 1520 N N . PHE A 1 196 ? 2.915 6.764 -7.770 1.00 96.94 196 PHE A N 1
ATOM 1521 C CA . PHE A 1 196 ? 2.363 7.873 -8.553 1.00 96.94 196 PHE A CA 1
ATOM 1522 C C . PHE A 1 196 ? 1.414 7.395 -9.656 1.00 96.94 196 PHE A C 1
ATOM 1524 O O . PHE A 1 196 ? 0.346 7.983 -9.846 1.00 96.94 196 PHE A O 1
ATOM 1531 N N . MET A 1 197 ? 1.750 6.295 -10.338 1.00 97.31 197 MET A N 1
ATOM 1532 C CA . MET A 1 197 ? 0.855 5.687 -11.322 1.00 97.31 197 MET A CA 1
ATOM 1533 C C . MET A 1 197 ? -0.468 5.253 -10.678 1.00 97.31 197 MET A C 1
ATOM 1535 O O . MET A 1 197 ? -1.538 5.568 -11.197 1.00 97.31 197 MET A O 1
ATOM 1539 N N . LEU A 1 198 ? -0.428 4.575 -9.527 1.00 96.12 198 LEU A N 1
ATOM 1540 C CA . LEU A 1 198 ? -1.655 4.188 -8.831 1.00 96.12 198 LEU A CA 1
ATOM 1541 C C . LEU A 1 198 ? -2.428 5.383 -8.277 1.00 96.12 198 LEU A C 1
ATOM 1543 O O . LEU A 1 198 ? -3.649 5.398 -8.391 1.00 96.12 198 LEU A O 1
ATOM 1547 N N . GLN A 1 199 ? -1.760 6.406 -7.742 1.00 96.25 199 GLN A N 1
ATOM 1548 C CA . GLN A 1 199 ? -2.413 7.647 -7.321 1.00 96.25 199 GLN A CA 1
ATOM 1549 C C . GLN A 1 199 ? -3.204 8.263 -8.480 1.00 96.25 199 GLN A C 1
ATOM 1551 O O . GLN A 1 199 ? -4.357 8.636 -8.285 1.00 96.25 199 GLN A O 1
ATOM 1556 N N . ARG A 1 200 ? -2.640 8.300 -9.695 1.00 95.50 200 ARG A N 1
ATOM 1557 C CA . ARG A 1 200 ? -3.352 8.748 -10.902 1.00 95.50 200 ARG A CA 1
ATOM 1558 C C . ARG A 1 200 ? -4.597 7.899 -11.177 1.00 95.50 200 ARG A C 1
ATOM 1560 O O . ARG A 1 200 ? -5.642 8.453 -11.506 1.00 95.50 200 ARG A O 1
ATOM 1567 N N . VAL A 1 201 ? -4.508 6.574 -11.041 1.00 94.62 201 VAL A N 1
ATOM 1568 C CA . VAL A 1 201 ? -5.654 5.664 -11.225 1.00 94.62 201 VAL A CA 1
ATOM 1569 C C . VAL A 1 201 ? -6.740 5.917 -10.177 1.00 94.62 201 VAL A C 1
ATOM 1571 O O . VAL A 1 201 ? -7.896 6.108 -10.542 1.00 94.62 201 VAL A O 1
ATOM 1574 N N . PHE A 1 202 ? -6.381 5.985 -8.894 1.00 96.12 202 PHE A N 1
ATOM 1575 C CA . PHE A 1 202 ? -7.324 6.242 -7.802 1.00 96.12 202 PHE A CA 1
ATOM 1576 C C . PHE A 1 202 ? -7.977 7.622 -7.901 1.00 96.12 202 PHE A C 1
ATOM 1578 O O . PHE A 1 202 ? -9.185 7.738 -7.696 1.00 96.12 202 PHE A O 1
ATOM 1585 N N . SER A 1 203 ? -7.234 8.647 -8.320 1.00 95.62 203 SER A N 1
ATOM 1586 C CA . SER A 1 203 ? -7.780 9.993 -8.514 1.00 95.62 203 SER A CA 1
ATOM 1587 C C . SER A 1 203 ? -8.867 10.053 -9.588 1.00 95.62 203 SER A C 1
ATOM 1589 O O . SER A 1 203 ? -9.792 10.848 -9.453 1.00 95.62 203 SER A O 1
ATOM 1591 N N . LYS A 1 204 ? -8.836 9.183 -10.612 1.00 94.38 204 LYS A N 1
ATOM 1592 C CA . LYS A 1 204 ? -9.940 9.076 -11.589 1.00 94.38 204 LYS A CA 1
ATOM 1593 C C . LYS A 1 204 ? -11.261 8.663 -10.915 1.00 94.38 204 LYS A C 1
ATOM 1595 O O . LYS A 1 204 ? -12.323 9.075 -11.370 1.00 94.38 204 LYS A O 1
ATOM 1600 N N . MET A 1 205 ? -11.190 7.906 -9.816 1.00 95.50 205 MET A N 1
ATOM 1601 C CA . MET A 1 205 ? -12.331 7.485 -8.990 1.00 95.50 205 MET A CA 1
ATOM 1602 C C . MET A 1 205 ? -12.683 8.484 -7.872 1.00 95.50 205 MET A C 1
ATOM 1604 O O . MET A 1 205 ? -13.557 8.198 -7.061 1.00 95.50 205 MET A O 1
ATOM 1608 N N . GLY A 1 206 ? -12.005 9.636 -7.789 1.00 96.25 206 GLY A N 1
ATOM 1609 C CA . GLY A 1 206 ? -12.167 10.582 -6.677 1.00 96.25 206 GLY A CA 1
ATOM 1610 C C . GLY A 1 206 ? -11.500 10.118 -5.376 1.00 96.25 206 GLY A C 1
ATOM 1611 O O . GLY A 1 206 ? -11.743 10.687 -4.315 1.00 96.25 206 GLY A O 1
ATOM 1612 N N . LEU A 1 207 ? -10.656 9.083 -5.439 1.00 97.50 207 LEU A N 1
ATOM 1613 C CA . LEU A 1 207 ? -9.982 8.518 -4.277 1.00 97.50 207 LEU A CA 1
ATOM 1614 C C . LEU A 1 207 ? -8.567 9.086 -4.116 1.00 97.50 207 LEU A C 1
ATOM 1616 O O . LEU A 1 207 ? -7.830 9.310 -5.079 1.00 97.50 207 LEU A O 1
ATOM 1620 N N . THR A 1 208 ? -8.168 9.269 -2.864 1.00 97.75 208 THR A N 1
ATOM 1621 C CA . THR A 1 208 ? -6.834 9.713 -2.459 1.00 97.75 208 THR A CA 1
ATOM 1622 C C . THR A 1 208 ? -6.024 8.520 -1.970 1.00 97.75 208 THR A C 1
ATOM 1624 O O . THR A 1 208 ? -6.431 7.860 -1.016 1.00 97.75 208 THR A O 1
ATOM 1627 N N . LEU A 1 209 ? -4.873 8.247 -2.593 1.00 97.69 209 LEU A N 1
ATOM 1628 C CA . LEU A 1 209 ? -3.927 7.233 -2.129 1.00 97.69 209 LEU A CA 1
ATOM 1629 C C . LEU A 1 209 ? -3.012 7.841 -1.059 1.00 97.69 209 LEU A C 1
ATOM 1631 O O . LEU A 1 209 ? -2.423 8.904 -1.266 1.00 97.69 209 LEU A O 1
ATOM 1635 N N . TRP A 1 210 ? -2.909 7.176 0.089 1.00 97.31 210 TRP A N 1
ATOM 1636 C CA . TRP A 1 210 ? -2.081 7.612 1.218 1.00 97.31 210 TRP A CA 1
ATOM 1637 C C . TRP A 1 210 ? -0.802 6.806 1.325 1.00 97.31 210 TRP A C 1
ATOM 1639 O O . TRP A 1 210 ? 0.285 7.368 1.422 1.00 97.31 210 TRP A O 1
ATOM 1649 N N . ASP A 1 211 ? -0.932 5.487 1.283 1.00 96.50 211 ASP A N 1
ATOM 1650 C CA . ASP A 1 211 ? 0.197 4.578 1.268 1.00 96.50 211 ASP A CA 1
ATOM 1651 C C . ASP A 1 211 ? -0.137 3.305 0.501 1.00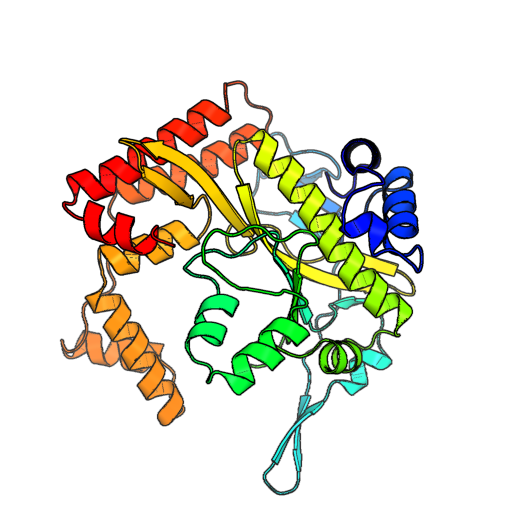 96.50 211 ASP A C 1
ATOM 1653 O O . ASP A 1 211 ? -1.307 2.978 0.269 1.00 96.50 211 ASP A O 1
ATOM 1657 N N . MET A 1 212 ? 0.913 2.617 0.071 1.00 96.19 212 MET A N 1
ATOM 1658 C CA . MET A 1 212 ? 0.808 1.309 -0.541 1.00 96.19 212 MET A CA 1
ATOM 1659 C C . MET A 1 212 ? 2.066 0.475 -0.346 1.00 96.19 212 MET A C 1
ATOM 1661 O O . MET A 1 212 ? 3.120 1.012 -0.011 1.00 96.19 212 MET A O 1
ATOM 1665 N N . LYS A 1 213 ? 1.962 -0.823 -0.613 1.00 95.69 213 LYS A N 1
ATOM 1666 C CA . LYS A 1 213 ? 3.071 -1.770 -0.555 1.00 95.69 213 LYS A CA 1
ATOM 1667 C C . LYS A 1 213 ? 3.351 -2.371 -1.925 1.00 95.69 213 LYS A C 1
ATOM 1669 O O . LYS A 1 213 ? 2.422 -2.774 -2.618 1.00 95.69 213 LYS A O 1
ATOM 1674 N N . TRP A 1 214 ? 4.627 -2.459 -2.275 1.00 96.88 214 TRP A N 1
ATOM 1675 C CA . TRP A 1 214 ? 5.115 -3.193 -3.435 1.00 96.88 214 TRP A CA 1
ATOM 1676 C C . TRP A 1 214 ? 6.015 -4.344 -3.000 1.00 96.88 214 TRP A C 1
ATOM 1678 O O . TRP A 1 214 ? 6.820 -4.191 -2.080 1.00 96.88 214 TRP A O 1
ATOM 1688 N N . GLU A 1 215 ? 5.947 -5.450 -3.734 1.00 97.69 215 GLU A N 1
ATOM 1689 C CA . GLU A 1 215 ? 7.043 -6.409 -3.828 1.00 97.69 215 GLU A CA 1
ATOM 1690 C C . GLU A 1 215 ? 7.724 -6.251 -5.193 1.00 97.69 215 GLU A C 1
ATOM 1692 O O . GLU A 1 215 ? 7.099 -5.918 -6.207 1.00 97.69 215 GLU A O 1
ATOM 1697 N N . ILE A 1 216 ? 9.038 -6.465 -5.219 1.00 98.38 216 ILE A N 1
ATOM 1698 C CA . ILE A 1 216 ? 9.858 -6.345 -6.426 1.00 98.38 216 ILE A CA 1
ATOM 1699 C C . ILE A 1 216 ? 10.677 -7.621 -6.570 1.00 98.38 216 ILE A C 1
ATOM 1701 O O . ILE A 1 216 ? 11.235 -8.119 -5.597 1.00 98.38 216 ILE A O 1
ATOM 1705 N N . ALA A 1 217 ? 10.764 -8.151 -7.785 1.00 98.38 217 ALA A N 1
ATOM 1706 C CA . ALA A 1 217 ? 11.656 -9.250 -8.121 1.00 98.38 217 ALA A CA 1
ATOM 1707 C C . ALA A 1 217 ? 12.877 -8.770 -8.904 1.00 98.38 217 ALA A C 1
ATOM 1709 O O . ALA A 1 217 ? 12.813 -7.790 -9.648 1.00 98.38 217 ALA A O 1
ATOM 1710 N N . LYS A 1 218 ? 13.973 -9.507 -8.745 1.00 97.94 218 LYS A N 1
ATOM 1711 C CA . LYS A 1 218 ? 15.196 -9.400 -9.536 1.00 97.94 218 LYS A CA 1
ATOM 1712 C C . LYS A 1 218 ? 15.126 -10.392 -10.702 1.00 97.94 218 LYS A C 1
ATOM 1714 O O . LYS A 1 218 ? 14.797 -11.562 -10.499 1.00 97.94 218 LYS A O 1
ATOM 1719 N N . ASP A 1 219 ? 15.410 -9.914 -11.911 1.00 97.00 219 ASP A N 1
ATOM 1720 C CA . ASP A 1 219 ? 15.466 -10.710 -13.146 1.00 97.00 219 ASP A CA 1
ATOM 1721 C C . ASP A 1 219 ? 16.673 -10.261 -13.990 1.00 97.00 219 ASP A C 1
ATOM 1723 O O . ASP A 1 219 ? 16.601 -9.341 -14.818 1.00 97.00 219 ASP A O 1
ATOM 1727 N N . GLY A 1 220 ? 17.832 -10.846 -13.705 1.00 95.12 220 GLY A N 1
ATOM 1728 C CA . GLY A 1 220 ? 19.135 -10.436 -14.202 1.00 95.12 220 GLY A CA 1
ATOM 1729 C C . GLY A 1 220 ? 19.487 -9.029 -13.730 1.00 95.12 220 GLY A C 1
ATOM 1730 O O . GLY A 1 220 ? 19.641 -8.763 -12.539 1.00 95.12 220 GLY A O 1
ATOM 1731 N N . LYS A 1 221 ? 19.607 -8.112 -14.694 1.00 93.44 221 LYS A N 1
ATOM 1732 C CA . LYS A 1 221 ? 19.831 -6.675 -14.453 1.00 93.44 221 LYS A CA 1
ATOM 1733 C C . LYS A 1 221 ? 18.530 -5.873 -14.348 1.00 93.44 221 LYS A C 1
ATOM 1735 O O . LYS A 1 221 ? 18.575 -4.652 -14.229 1.00 93.44 221 LYS A O 1
ATOM 1740 N N . ASN A 1 222 ? 17.381 -6.538 -14.444 1.00 95.56 222 ASN A N 1
ATOM 1741 C CA . ASN A 1 222 ? 16.077 -5.894 -14.403 1.00 95.56 222 ASN A CA 1
ATOM 1742 C C . ASN A 1 222 ? 15.424 -6.077 -13.035 1.00 95.56 222 ASN A C 1
ATOM 1744 O O . ASN A 1 222 ? 15.681 -7.040 -12.311 1.00 95.56 222 ASN A O 1
ATOM 1748 N N . LEU A 1 223 ? 14.527 -5.150 -12.728 1.00 98.19 223 LEU A N 1
ATOM 1749 C CA . LEU A 1 223 ? 13.604 -5.231 -11.607 1.00 98.19 223 LEU A CA 1
ATOM 1750 C C . LEU A 1 223 ? 12.191 -5.371 -12.158 1.00 98.19 223 LEU A C 1
ATOM 1752 O O . LEU A 1 223 ? 11.893 -4.814 -13.211 1.00 98.19 223 LEU A O 1
ATOM 1756 N N . VAL A 1 224 ? 11.329 -6.109 -11.469 1.00 98.56 224 VAL A N 1
ATOM 1757 C CA . VAL A 1 224 ? 9.978 -6.436 -11.943 1.00 98.56 224 VAL A CA 1
ATOM 1758 C C . VAL A 1 224 ? 8.984 -6.244 -10.805 1.00 98.56 224 VAL A C 1
ATOM 1760 O O . VAL A 1 224 ? 9.204 -6.772 -9.719 1.00 98.56 224 VAL A O 1
ATOM 1763 N N . PHE A 1 225 ? 7.881 -5.524 -11.036 1.00 98.31 225 PHE A N 1
ATOM 1764 C CA . PHE A 1 225 ? 6.793 -5.466 -10.056 1.00 98.31 225 PHE A CA 1
ATOM 1765 C C . PHE A 1 225 ? 6.157 -6.848 -9.927 1.00 98.31 225 PHE A C 1
ATOM 1767 O O . PHE A 1 225 ? 5.733 -7.440 -10.931 1.00 98.31 225 PHE A O 1
ATOM 1774 N N . VAL A 1 226 ? 6.079 -7.343 -8.697 1.00 97.38 226 VAL A N 1
ATOM 1775 C CA . VAL A 1 226 ? 5.448 -8.620 -8.366 1.00 97.38 226 VAL A CA 1
ATOM 1776 C C . VAL A 1 226 ? 4.429 -8.438 -7.248 1.00 97.38 226 VAL A C 1
ATOM 1778 O O . VAL A 1 226 ? 4.300 -7.356 -6.682 1.00 97.38 226 VAL A O 1
ATOM 1781 N N . ASP A 1 227 ? 3.715 -9.523 -6.966 1.00 94.38 227 ASP A N 1
ATOM 1782 C CA . ASP A 1 227 ? 2.549 -9.571 -6.087 1.00 94.38 227 ASP A CA 1
ATOM 1783 C C . ASP A 1 227 ? 1.338 -8.784 -6.632 1.00 94.38 227 ASP A C 1
ATOM 1785 O O . ASP A 1 227 ? 1.345 -8.227 -7.736 1.00 94.38 227 ASP A O 1
ATOM 1789 N N . THR A 1 228 ? 0.233 -8.841 -5.900 1.00 90.31 228 THR A N 1
ATOM 1790 C CA . THR A 1 228 ? -1.035 -8.221 -6.272 1.00 90.31 228 THR A CA 1
ATOM 1791 C C . THR A 1 228 ? -1.188 -6.822 -5.690 1.00 90.31 228 THR A C 1
ATOM 1793 O O . THR A 1 228 ? -0.729 -6.525 -4.593 1.00 90.31 228 THR A O 1
ATOM 1796 N N . ILE A 1 229 ? -1.905 -5.969 -6.425 1.00 89.88 229 ILE A N 1
ATOM 1797 C CA . ILE A 1 229 ? -2.472 -4.737 -5.880 1.00 89.88 229 ILE A CA 1
ATOM 1798 C C . ILE A 1 229 ? -3.942 -4.987 -5.574 1.00 89.88 229 ILE A C 1
ATOM 1800 O O . ILE A 1 229 ? -4.779 -5.068 -6.473 1.00 89.88 229 ILE A O 1
ATOM 1804 N N . ASP A 1 230 ? -4.235 -5.117 -4.290 1.00 89.00 230 ASP A N 1
ATOM 1805 C CA . ASP A 1 230 ? -5.555 -5.370 -3.731 1.00 89.00 230 ASP A CA 1
ATOM 1806 C C . ASP A 1 230 ? -5.887 -4.399 -2.578 1.00 89.00 230 ASP A C 1
ATOM 1808 O O . ASP A 1 230 ? -5.126 -3.481 -2.257 1.00 89.00 230 ASP A O 1
ATOM 1812 N N . THR A 1 231 ? -7.031 -4.600 -1.922 1.00 85.06 231 THR A N 1
ATOM 1813 C CA . THR A 1 231 ? -7.488 -3.763 -0.798 1.00 85.06 231 THR A CA 1
ATOM 1814 C C . THR A 1 231 ? -6.649 -3.872 0.475 1.00 85.06 231 THR A C 1
ATOM 1816 O O . THR A 1 231 ? -6.869 -3.089 1.407 1.00 85.06 231 THR A O 1
ATOM 1819 N N . ASP A 1 232 ? -5.727 -4.830 0.541 1.00 86.06 232 ASP A N 1
ATOM 1820 C CA . ASP A 1 232 ? -4.808 -5.028 1.659 1.00 86.06 232 ASP A CA 1
ATOM 1821 C C . ASP A 1 232 ? -3.482 -4.302 1.407 1.00 86.06 232 ASP A C 1
ATOM 1823 O O . ASP A 1 232 ? -2.877 -3.789 2.354 1.00 86.06 232 ASP A O 1
ATOM 1827 N N . SER A 1 233 ? -3.077 -4.213 0.138 1.00 91.12 233 SER A N 1
ATOM 1828 C CA . SER A 1 233 ? -1.843 -3.570 -0.322 1.00 91.12 233 SER A CA 1
ATOM 1829 C C . SER A 1 233 ? -1.893 -2.038 -0.350 1.00 91.12 233 SER A C 1
ATOM 1831 O O . SER A 1 233 ? -0.839 -1.404 -0.343 1.00 91.12 233 SER A O 1
ATOM 1833 N N . VAL A 1 234 ? -3.087 -1.427 -0.364 1.00 94.75 234 VAL A N 1
ATOM 1834 C CA . VAL A 1 234 ? -3.265 0.034 -0.459 1.00 94.75 234 VAL A CA 1
ATOM 1835 C C . VAL A 1 234 ? -4.089 0.609 0.686 1.00 94.75 234 VAL A C 1
ATOM 1837 O O . VAL A 1 234 ? -5.003 -0.029 1.221 1.00 94.75 234 VAL A O 1
ATOM 1840 N N . ARG A 1 235 ? -3.834 1.880 1.001 1.00 95.75 235 ARG A N 1
ATOM 1841 C CA . ARG A 1 235 ? -4.718 2.719 1.807 1.00 95.75 235 ARG A CA 1
ATOM 1842 C C . ARG A 1 235 ? -5.219 3.894 0.985 1.00 95.75 235 ARG A C 1
ATOM 1844 O O . ARG A 1 235 ? -4.474 4.829 0.695 1.00 95.75 235 ARG A O 1
ATOM 1851 N N . VAL A 1 236 ? -6.505 3.845 0.652 1.00 96.94 236 VAL A N 1
ATOM 1852 C CA . VAL A 1 236 ? -7.190 4.858 -0.154 1.00 96.94 236 VAL A CA 1
ATOM 1853 C C . VAL A 1 236 ? -8.420 5.377 0.573 1.00 96.94 236 VAL A C 1
ATOM 1855 O O . VAL A 1 236 ? -9.078 4.619 1.290 1.00 96.94 236 VAL A O 1
ATOM 1858 N N . THR A 1 237 ? -8.735 6.654 0.397 1.00 97.62 237 THR A N 1
ATOM 1859 C CA . THR A 1 237 ? -9.926 7.273 0.990 1.00 97.62 237 THR A CA 1
ATOM 1860 C C . THR A 1 237 ? -10.690 8.106 -0.022 1.00 97.62 237 THR A C 1
ATOM 1862 O O . THR A 1 237 ? -10.099 8.668 -0.943 1.00 97.62 237 THR A O 1
ATOM 1865 N N . TYR A 1 238 ? -11.995 8.226 0.185 1.00 97.88 238 TYR A N 1
ATOM 1866 C CA . TYR A 1 238 ? -12.750 9.369 -0.302 1.00 97.88 238 TYR A CA 1
ATOM 1867 C C . TYR A 1 238 ? -12.718 10.451 0.781 1.00 97.88 238 TYR A C 1
ATOM 1869 O O . TYR A 1 238 ? -13.026 10.169 1.941 1.00 97.88 238 TYR A O 1
ATOM 1877 N N . ASN A 1 239 ? -12.307 11.664 0.415 1.00 96.50 239 ASN A N 1
ATOM 1878 C CA . ASN A 1 239 ? -12.205 12.780 1.352 1.00 96.50 239 ASN A CA 1
ATOM 1879 C C . ASN A 1 239 ? -13.423 13.676 1.162 1.00 96.50 239 ASN A C 1
ATOM 1881 O O . ASN A 1 239 ? -13.660 14.142 0.048 1.00 96.50 239 ASN A O 1
ATOM 1885 N N . MET A 1 240 ? -14.181 13.927 2.226 1.00 95.06 240 MET A N 1
ATOM 1886 C CA . MET A 1 240 ? -15.395 14.736 2.144 1.00 95.06 240 MET A CA 1
ATOM 1887 C C . MET A 1 240 ? -15.513 15.732 3.289 1.00 95.06 240 MET A C 1
ATOM 1889 O O . MET A 1 240 ? -15.181 15.429 4.431 1.00 95.06 240 MET A O 1
ATOM 1893 N N . LEU A 1 241 ? -16.035 16.915 2.970 1.00 94.56 241 LEU A N 1
ATOM 1894 C CA . LEU A 1 241 ? -16.406 17.932 3.943 1.00 94.56 241 LEU A CA 1
ATOM 1895 C C . LEU A 1 241 ? -17.908 17.823 4.211 1.00 94.56 241 LEU A C 1
ATOM 1897 O O . LEU A 1 241 ? -18.710 17.992 3.296 1.00 94.56 241 LEU A O 1
ATOM 1901 N N . ARG A 1 242 ? -18.286 17.567 5.461 1.00 91.88 242 ARG A N 1
ATOM 1902 C CA . ARG A 1 242 ? -19.683 17.511 5.903 1.00 91.88 242 ARG A CA 1
ATOM 1903 C C . ARG A 1 242 ? -19.809 18.246 7.228 1.00 91.88 242 ARG A C 1
ATOM 1905 O O . ARG A 1 242 ? -19.014 18.010 8.131 1.00 91.88 242 ARG A O 1
ATOM 1912 N N . ASP A 1 243 ? -20.761 19.172 7.313 1.00 89.75 243 ASP A N 1
ATOM 1913 C CA . ASP A 1 243 ? -21.028 19.966 8.521 1.00 89.75 243 ASP A CA 1
ATOM 1914 C C . ASP A 1 243 ? -19.772 20.672 9.080 1.00 89.75 243 ASP A C 1
ATOM 1916 O O . ASP A 1 243 ? -19.542 20.743 10.283 1.00 89.75 243 ASP A O 1
ATOM 1920 N N . GLY A 1 244 ? -18.911 21.172 8.182 1.00 90.69 244 GLY A N 1
ATOM 1921 C CA . GLY A 1 244 ? -17.654 21.843 8.540 1.00 90.69 244 GLY A CA 1
ATOM 1922 C C . GLY A 1 244 ? -16.513 20.908 8.964 1.00 90.69 244 GLY A C 1
ATOM 1923 O O . GLY A 1 244 ? -15.420 21.388 9.260 1.00 90.69 244 GLY A O 1
ATOM 1924 N N . ARG A 1 245 ? -16.725 19.585 8.949 1.00 92.56 245 ARG A N 1
ATOM 1925 C CA . ARG A 1 245 ? -15.735 18.570 9.324 1.00 92.56 245 ARG A CA 1
ATOM 1926 C C . ARG A 1 245 ? -15.232 17.774 8.121 1.00 92.56 245 ARG A C 1
ATOM 1928 O O . ARG A 1 245 ? -16.010 17.356 7.267 1.00 92.56 245 ARG A O 1
ATOM 1935 N N . GLN A 1 246 ? -13.921 17.545 8.079 1.00 94.44 246 GLN A N 1
ATOM 1936 C CA . GLN A 1 246 ? -13.289 16.652 7.106 1.00 94.44 246 GLN A CA 1
ATOM 1937 C C . GLN A 1 246 ? -13.420 15.193 7.556 1.00 94.44 246 GLN A C 1
ATOM 1939 O O . GLN A 1 246 ? -13.092 14.859 8.695 1.00 94.44 246 GLN A O 1
ATOM 1944 N N . TYR A 1 247 ? -13.860 14.335 6.643 1.00 96.12 247 TYR A N 1
ATOM 1945 C CA . TYR A 1 247 ? -13.964 12.890 6.811 1.00 96.12 247 TYR A CA 1
ATOM 1946 C C . TYR A 1 247 ? -13.097 12.182 5.774 1.00 96.12 247 TYR A C 1
ATOM 1948 O O . TYR A 1 247 ? -13.089 12.552 4.598 1.00 96.12 247 TYR A O 1
ATOM 1956 N N . PHE A 1 248 ? -12.410 11.130 6.208 1.00 96.81 248 PHE A N 1
ATOM 1957 C CA . PHE A 1 248 ? -11.534 10.303 5.390 1.00 96.81 248 PHE A CA 1
ATOM 1958 C C . PHE A 1 248 ? -12.102 8.885 5.324 1.00 96.81 248 PHE A C 1
ATOM 1960 O O . PHE A 1 248 ? -11.686 7.980 6.049 1.00 96.81 248 PHE A O 1
ATOM 1967 N N . VAL A 1 249 ? -13.077 8.670 4.441 1.00 97.31 249 VAL A N 1
ATOM 1968 C CA . VAL A 1 249 ? -13.764 7.378 4.358 1.00 97.31 249 VAL A CA 1
ATOM 1969 C C . VAL A 1 249 ? -12.897 6.380 3.605 1.00 97.31 249 VAL A C 1
ATOM 1971 O O . VAL A 1 249 ? -12.595 6.570 2.431 1.00 97.31 249 VAL A O 1
ATOM 1974 N N . HIS A 1 250 ? -12.483 5.304 4.269 1.00 96.81 250 HIS A N 1
ATOM 1975 C CA . HIS A 1 250 ? -11.582 4.301 3.705 1.00 96.81 250 HIS A CA 1
ATOM 1976 C C . HIS A 1 250 ? -12.250 3.418 2.640 1.00 96.81 250 HIS A C 1
ATOM 1978 O O . HIS A 1 250 ? -13.256 2.767 2.905 1.00 96.81 250 HIS A O 1
ATOM 1984 N N . PHE A 1 251 ? -11.635 3.301 1.460 1.00 96.56 251 PHE A N 1
ATOM 1985 C CA . PHE A 1 251 ? -12.067 2.418 0.358 1.00 96.56 251 PHE A CA 1
ATOM 1986 C C . PHE A 1 251 ? -11.211 1.142 0.261 1.00 96.56 251 PHE A C 1
ATOM 1988 O O . PHE A 1 251 ? -11.006 0.571 -0.805 1.00 96.56 251 PHE A O 1
ATOM 1995 N N . ASN A 1 252 ? -10.680 0.703 1.399 1.00 94.69 252 ASN A N 1
ATOM 1996 C CA . ASN A 1 252 ? -9.783 -0.441 1.533 1.00 94.69 252 ASN A CA 1
ATOM 1997 C C . ASN A 1 252 ? -10.051 -1.182 2.860 1.00 94.69 252 ASN A C 1
ATOM 1999 O O . ASN A 1 252 ? -10.941 -0.796 3.623 1.00 94.69 252 ASN A O 1
ATOM 2003 N N . LYS A 1 253 ? -9.244 -2.202 3.194 1.00 92.31 253 LYS A N 1
ATOM 2004 C CA . LYS A 1 253 ? -9.412 -3.021 4.417 1.00 92.31 253 LYS A CA 1
ATOM 2005 C C . LYS A 1 253 ? -9.417 -2.226 5.728 1.00 92.31 253 LYS A C 1
ATOM 2007 O O . LYS A 1 253 ? -9.871 -2.737 6.752 1.00 92.31 253 LYS A O 1
ATOM 2012 N N . GLN A 1 254 ? -8.935 -0.984 5.725 1.00 94.00 254 GLN A N 1
ATOM 2013 C CA . GLN A 1 254 ? -8.997 -0.121 6.901 1.00 94.00 254 GLN A CA 1
ATOM 2014 C C . GLN A 1 254 ? -10.441 0.148 7.367 1.00 94.00 254 GLN A C 1
ATOM 2016 O O . GLN A 1 254 ? -10.668 0.088 8.568 1.00 94.00 254 GLN A O 1
ATOM 2021 N N . SER A 1 255 ? -11.423 0.278 6.463 1.00 95.50 255 SER A N 1
ATOM 2022 C CA . SER A 1 255 ? -12.842 0.462 6.842 1.00 95.50 255 SER A CA 1
ATOM 2023 C C . SER A 1 255 ? -13.368 -0.702 7.697 1.00 95.50 255 SER A C 1
ATOM 2025 O O . SER A 1 255 ? -13.993 -0.481 8.729 1.00 95.50 255 SER A O 1
ATOM 2027 N N . MET A 1 256 ? -13.005 -1.949 7.363 1.00 95.38 256 MET A N 1
ATOM 2028 C CA . MET A 1 256 ? -13.330 -3.120 8.192 1.00 95.38 256 MET A CA 1
ATOM 2029 C C . MET A 1 256 ? -12.628 -3.100 9.556 1.00 95.38 256 MET A C 1
ATOM 2031 O O . MET A 1 256 ? -13.205 -3.513 10.559 1.00 95.38 256 MET A O 1
ATOM 2035 N N . ARG A 1 257 ? -11.368 -2.648 9.612 1.00 94.06 257 ARG A N 1
ATOM 2036 C CA . ARG A 1 257 ? -10.628 -2.543 10.881 1.00 94.06 257 ARG A CA 1
ATOM 2037 C C . ARG A 1 257 ? -11.260 -1.503 11.799 1.00 94.06 257 ARG A C 1
ATOM 2039 O O . ARG A 1 257 ? -11.334 -1.745 12.999 1.00 94.06 257 ARG A O 1
ATOM 2046 N N . ASP A 1 258 ? -11.687 -0.377 11.241 1.00 94.94 258 ASP A N 1
ATOM 2047 C CA . ASP A 1 258 ? -12.330 0.697 11.993 1.00 94.94 258 ASP A CA 1
ATOM 2048 C C . ASP A 1 258 ? -13.708 0.246 12.482 1.00 94.94 258 ASP A C 1
ATOM 2050 O O . ASP A 1 258 ? -13.988 0.371 13.668 1.00 94.94 258 ASP A O 1
ATOM 2054 N N . TYR A 1 259 ? -14.492 -0.434 11.638 1.00 96.62 259 TYR A N 1
ATOM 2055 C CA . TYR A 1 259 ? -15.749 -1.072 12.042 1.00 96.62 259 TYR A CA 1
ATOM 2056 C C . TYR A 1 259 ? -15.581 -1.979 13.261 1.00 96.62 259 TYR A C 1
ATOM 2058 O O . TYR A 1 259 ? -16.270 -1.794 14.261 1.00 96.62 259 TYR A O 1
ATOM 2066 N N . TYR A 1 260 ? -14.631 -2.924 13.232 1.00 95.94 260 TYR A N 1
ATOM 2067 C CA . TYR A 1 260 ? -14.430 -3.815 14.377 1.00 95.94 260 TYR A CA 1
ATOM 2068 C C . TYR A 1 260 ? -14.000 -3.055 15.631 1.00 95.94 260 TYR A C 1
ATOM 2070 O O . TYR A 1 260 ? -14.431 -3.409 16.719 1.00 95.94 260 TYR A O 1
ATOM 2078 N N . LYS A 1 261 ? -13.194 -1.997 15.507 1.00 94.44 261 LYS A N 1
ATOM 2079 C CA . LYS A 1 261 ? -12.807 -1.176 16.662 1.00 94.44 261 LYS A CA 1
ATOM 2080 C C . LYS A 1 261 ? -13.975 -0.375 17.242 1.00 94.44 261 LYS A C 1
ATOM 2082 O O . LYS A 1 261 ? -14.030 -0.207 18.453 1.00 94.44 261 LYS A O 1
ATOM 2087 N N . ILE A 1 262 ? -14.864 0.141 16.395 1.00 95.81 262 ILE A N 1
ATOM 2088 C CA . ILE A 1 262 ? -15.979 1.013 16.797 1.00 95.81 262 ILE A CA 1
ATOM 2089 C C . ILE A 1 262 ? -17.155 0.194 17.338 1.00 95.81 262 ILE A C 1
ATOM 2091 O O . ILE A 1 262 ? -17.720 0.523 18.381 1.00 95.81 262 ILE A O 1
ATOM 2095 N N . ILE A 1 263 ? -17.530 -0.862 16.613 1.00 97.06 263 ILE A N 1
ATOM 2096 C CA . ILE A 1 263 ? -18.733 -1.661 16.872 1.00 97.06 263 ILE A CA 1
ATOM 2097 C C . ILE A 1 263 ? -18.435 -2.842 17.807 1.00 97.06 263 ILE A C 1
ATOM 2099 O O . ILE A 1 263 ? -19.284 -3.213 18.611 1.00 97.06 263 ILE A O 1
ATOM 2103 N N . HIS A 1 264 ? -17.224 -3.407 17.746 1.00 96.38 264 HIS A N 1
ATOM 2104 C CA . HIS A 1 264 ? -16.830 -4.627 18.468 1.00 96.38 264 HIS A CA 1
ATOM 2105 C C . HIS A 1 264 ? -15.511 -4.440 19.244 1.00 96.38 264 HIS A C 1
ATOM 2107 O O . HIS A 1 264 ? -14.597 -5.270 19.174 1.00 96.38 264 HIS A O 1
ATOM 2113 N N . GLY A 1 265 ? -15.378 -3.302 19.934 1.00 94.06 265 GLY A N 1
ATOM 2114 C CA . GLY A 1 265 ? -14.149 -2.924 20.641 1.00 94.06 265 GLY A CA 1
ATOM 2115 C C . GLY A 1 265 ? -13.722 -3.934 21.714 1.00 94.06 265 GLY A C 1
ATOM 2116 O O . GLY A 1 265 ? -12.542 -4.259 21.811 1.00 94.06 265 GLY A O 1
ATOM 2117 N N . ASP A 1 266 ? -14.683 -4.513 22.432 1.00 94.94 266 ASP A N 1
ATOM 2118 C CA . ASP A 1 266 ? -14.476 -5.580 23.419 1.00 94.94 266 ASP A CA 1
ATOM 2119 C C . ASP A 1 266 ? -13.830 -6.836 22.808 1.00 94.94 266 ASP A C 1
ATOM 2121 O O . ASP A 1 266 ? -12.916 -7.435 23.382 1.00 94.94 266 ASP A O 1
ATOM 2125 N N . TRP A 1 267 ? -14.252 -7.212 21.602 1.00 96.50 267 TRP A N 1
ATOM 2126 C CA . TRP A 1 267 ? -13.657 -8.313 20.857 1.00 96.50 267 TRP A CA 1
ATOM 2127 C C . TRP A 1 267 ? -12.242 -7.981 20.381 1.00 96.50 267 TRP A C 1
ATOM 2129 O O . TRP A 1 267 ? -11.347 -8.824 20.475 1.00 96.50 267 TRP A O 1
ATOM 2139 N N . ILE A 1 268 ? -11.994 -6.750 19.923 1.00 95.50 268 ILE A N 1
ATOM 2140 C CA . ILE A 1 268 ? -10.637 -6.304 19.572 1.00 95.50 268 ILE A CA 1
ATOM 2141 C C . ILE A 1 268 ? -9.708 -6.342 20.790 1.00 95.50 268 ILE A C 1
ATOM 2143 O O . ILE A 1 268 ? -8.562 -6.788 20.667 1.00 95.50 268 ILE A O 1
ATOM 2147 N N . ASP A 1 269 ? -10.187 -5.928 21.960 1.00 95.56 269 ASP A N 1
ATOM 2148 C CA . ASP A 1 269 ? -9.420 -5.976 23.203 1.00 95.56 269 ASP A CA 1
ATOM 2149 C C . ASP A 1 269 ? -9.081 -7.415 23.600 1.00 95.56 269 ASP A C 1
ATOM 2151 O O . ASP A 1 269 ? -7.917 -7.706 23.892 1.00 95.56 269 ASP A O 1
ATOM 2155 N N . ALA A 1 270 ? -10.037 -8.339 23.486 1.00 96.62 270 ALA A N 1
ATOM 2156 C CA . ALA A 1 270 ? -9.804 -9.767 23.696 1.00 96.62 270 ALA A CA 1
ATOM 2157 C C . ALA A 1 270 ? -8.758 -10.348 22.727 1.00 96.62 270 ALA A C 1
ATOM 2159 O O . ALA A 1 270 ? -7.843 -11.061 23.144 1.00 96.62 270 ALA A O 1
ATOM 2160 N N . VAL A 1 271 ? -8.832 -10.007 21.434 1.00 95.88 271 VAL A N 1
ATOM 2161 C CA . VAL A 1 271 ? -7.827 -10.418 20.435 1.00 95.88 271 VAL A CA 1
ATOM 2162 C C . VAL A 1 271 ? -6.440 -9.881 20.802 1.00 95.88 271 VAL A C 1
ATOM 2164 O O . VAL A 1 271 ? -5.445 -10.604 20.703 1.00 95.88 271 VAL A O 1
ATOM 2167 N N . ASN A 1 272 ? -6.352 -8.620 21.229 1.00 94.75 272 ASN A N 1
ATOM 2168 C CA . ASN A 1 272 ? -5.092 -7.999 21.633 1.00 94.75 272 ASN A CA 1
ATOM 2169 C C . ASN A 1 272 ? -4.523 -8.631 22.908 1.00 94.75 272 ASN A C 1
ATOM 2171 O O . ASN A 1 272 ? -3.309 -8.822 23.008 1.00 94.75 272 ASN A O 1
ATOM 2175 N N . GLU A 1 273 ? -5.372 -8.974 23.873 1.00 95.94 273 GLU A N 1
ATOM 2176 C CA . GLU A 1 273 ? -4.968 -9.677 25.086 1.00 95.94 273 GLU A CA 1
ATOM 2177 C C . GLU A 1 273 ? -4.438 -11.079 24.766 1.00 95.94 273 GLU A C 1
ATOM 2179 O O . GLU A 1 273 ? -3.327 -11.422 25.178 1.00 95.94 273 GLU A O 1
ATOM 2184 N N . ALA A 1 274 ? -5.158 -11.845 23.941 1.00 95.00 274 ALA A N 1
ATOM 2185 C CA . ALA A 1 274 ? -4.728 -13.167 23.497 1.00 95.00 274 ALA A CA 1
ATOM 2186 C C . ALA A 1 274 ? -3.363 -13.117 22.788 1.00 95.00 274 ALA A C 1
ATOM 2188 O O . ALA A 1 274 ? -2.493 -13.945 23.059 1.00 95.00 274 ALA A O 1
ATOM 2189 N N . LYS A 1 275 ? -3.122 -12.103 21.943 1.00 93.81 275 LYS A N 1
ATOM 2190 C CA . LYS A 1 275 ? -1.810 -11.873 21.308 1.00 93.81 275 LYS A CA 1
ATOM 2191 C C . LYS A 1 275 ? -0.705 -11.566 22.317 1.00 93.81 275 LYS A C 1
ATOM 2193 O O . LYS A 1 275 ? 0.403 -12.078 22.176 1.00 93.81 275 LYS A O 1
ATOM 2198 N N . LYS A 1 276 ? -0.985 -10.765 23.350 1.00 93.94 276 LYS A N 1
ATOM 2199 C CA . LYS A 1 276 ? -0.012 -10.468 24.417 1.00 93.94 276 LYS A CA 1
ATOM 2200 C C . LYS A 1 276 ? 0.342 -11.718 25.225 1.00 93.94 276 LYS A C 1
ATOM 2202 O O . LYS A 1 276 ? 1.501 -11.887 25.595 1.00 93.94 276 LYS A O 1
ATOM 2207 N N . ILE A 1 277 ? -0.634 -12.583 25.502 1.00 92.94 277 ILE A N 1
ATOM 2208 C CA . ILE A 1 277 ? -0.408 -13.857 26.199 1.00 92.94 277 ILE A CA 1
ATOM 2209 C C . ILE A 1 277 ? 0.413 -14.800 25.314 1.00 92.94 277 ILE A C 1
ATOM 2211 O O . ILE A 1 277 ? 1.404 -15.358 25.782 1.00 92.94 277 ILE A O 1
ATOM 2215 N N . ALA A 1 278 ? 0.058 -14.924 24.033 1.00 91.69 278 ALA A N 1
ATOM 2216 C CA . ALA A 1 278 ? 0.786 -15.723 23.047 1.00 91.69 278 ALA A CA 1
ATOM 2217 C C . ALA A 1 278 ? 2.261 -15.317 22.951 1.00 91.69 278 ALA A C 1
ATOM 2219 O O . ALA A 1 278 ? 3.143 -16.157 23.090 1.00 91.69 278 ALA A O 1
ATOM 2220 N N . ALA A 1 279 ? 2.535 -14.015 22.831 1.00 88.56 279 ALA A N 1
ATOM 2221 C CA . ALA A 1 279 ? 3.897 -13.492 22.752 1.00 88.56 279 ALA A CA 1
ATOM 2222 C C . ALA A 1 279 ? 4.752 -13.822 23.993 1.00 88.56 279 ALA A C 1
ATOM 2224 O O . ALA A 1 279 ? 5.960 -13.996 23.876 1.00 88.56 279 ALA A O 1
ATOM 2225 N N . LYS A 1 280 ? 4.140 -13.924 25.182 1.00 89.62 280 LYS A N 1
ATOM 2226 C CA . LYS A 1 280 ? 4.840 -14.278 26.432 1.00 89.62 280 LYS A CA 1
ATOM 2227 C C . LYS A 1 280 ? 5.007 -15.783 26.634 1.00 89.62 280 LYS A C 1
ATOM 2229 O O . LYS A 1 280 ? 5.982 -16.205 27.243 1.00 89.62 280 LYS A O 1
ATOM 2234 N N . SER A 1 281 ? 4.032 -16.571 26.190 1.00 87.56 281 SER A N 1
ATOM 2235 C CA . SER A 1 281 ? 3.968 -18.020 26.428 1.00 87.56 281 SER A CA 1
ATOM 2236 C C . SER A 1 281 ? 4.576 -18.856 25.300 1.00 87.56 281 SER A C 1
ATOM 2238 O O . SER A 1 281 ? 4.914 -20.012 25.526 1.00 87.56 281 SER A O 1
ATOM 2240 N N . GLY A 1 282 ? 4.715 -18.291 24.097 1.00 84.75 282 GLY A N 1
ATOM 2241 C CA . GLY A 1 282 ? 5.076 -19.029 22.885 1.00 84.75 282 GLY A CA 1
ATOM 2242 C C . GLY A 1 282 ? 3.908 -19.797 22.249 1.00 84.75 282 GLY A C 1
ATOM 2243 O O . GLY A 1 282 ? 4.116 -20.491 21.256 1.00 84.75 282 GLY A O 1
ATOM 2244 N N . SER A 1 283 ? 2.694 -19.683 22.796 1.00 88.44 283 SER A N 1
ATOM 2245 C CA . SER A 1 283 ? 1.488 -20.344 22.281 1.00 88.44 283 SER A CA 1
ATOM 2246 C C . SER A 1 283 ? 0.884 -19.622 21.072 1.00 88.44 283 SER A C 1
ATOM 2248 O O . SER A 1 283 ? 1.166 -18.451 20.815 1.00 88.44 283 SER A O 1
ATOM 2250 N N . VAL A 1 284 ? -0.017 -20.290 20.345 1.00 91.38 284 VAL A N 1
ATOM 2251 C CA . VAL A 1 284 ? -0.742 -19.680 19.221 1.00 91.38 284 VAL A CA 1
ATOM 2252 C C . VAL A 1 284 ? -1.904 -18.833 19.750 1.00 91.38 284 VAL A C 1
ATOM 2254 O O . VAL A 1 284 ? -2.815 -19.338 20.402 1.00 91.38 284 VAL A O 1
ATOM 2257 N N . PHE A 1 285 ? -1.929 -17.533 19.432 1.00 93.19 285 PHE A N 1
ATOM 2258 C CA . PHE A 1 285 ? -2.947 -16.615 19.974 1.00 93.19 285 PHE A CA 1
ATOM 2259 C C . PHE A 1 285 ? -4.392 -17.032 19.661 1.00 93.19 285 PHE A C 1
ATOM 2261 O O . PHE A 1 285 ? -5.298 -16.736 20.435 1.00 93.19 285 PHE A O 1
ATOM 2268 N N . THR A 1 286 ? -4.626 -17.719 18.538 1.00 94.00 286 THR A N 1
ATOM 2269 C CA . THR A 1 286 ? -5.966 -18.184 18.157 1.00 94.00 286 THR A CA 1
ATOM 2270 C C . THR A 1 286 ? -6.497 -19.274 19.079 1.00 94.00 286 THR A C 1
ATOM 2272 O O . THR A 1 286 ? -7.708 -19.405 19.205 1.00 94.00 286 THR A O 1
ATOM 2275 N N . GLU A 1 287 ? -5.621 -20.060 19.704 1.00 95.31 287 GLU A N 1
ATOM 2276 C CA . GLU A 1 287 ? -6.012 -21.087 20.676 1.00 95.31 287 GLU A CA 1
ATOM 2277 C C . GLU A 1 287 ? -6.404 -20.426 21.997 1.00 95.31 287 GLU A C 1
ATOM 2279 O O . GLU A 1 287 ? -7.520 -20.630 22.466 1.00 95.31 287 GLU A O 1
ATOM 2284 N N . ILE A 1 288 ? -5.567 -19.506 22.493 1.00 95.31 288 ILE A N 1
ATOM 2285 C CA . ILE A 1 288 ? -5.855 -18.690 23.686 1.00 95.31 288 ILE A CA 1
ATOM 2286 C C . ILE A 1 288 ? -7.187 -17.943 23.538 1.00 95.31 288 ILE A C 1
ATOM 2288 O O . ILE A 1 288 ? -8.000 -17.912 24.461 1.00 95.31 288 ILE A O 1
ATOM 2292 N N . LEU A 1 289 ? -7.434 -17.350 22.365 1.00 95.88 289 LEU A N 1
ATOM 2293 C CA . LEU A 1 289 ? -8.688 -16.653 22.093 1.00 95.88 289 LEU A CA 1
ATOM 2294 C C . LEU A 1 289 ? -9.887 -17.612 22.144 1.00 95.88 289 LEU A C 1
ATOM 2296 O O . LEU A 1 289 ? -10.880 -17.296 22.793 1.00 95.88 289 LEU A O 1
ATOM 2300 N N . LYS A 1 290 ? -9.793 -18.788 21.506 1.00 96.44 290 LYS A N 1
ATOM 2301 C CA . LYS A 1 290 ? -10.867 -19.798 21.496 1.00 96.44 290 LYS A CA 1
ATOM 2302 C C . LYS A 1 290 ? -11.171 -20.338 22.891 1.00 96.44 290 LYS A C 1
ATOM 2304 O O . LYS A 1 290 ? -12.338 -20.496 23.231 1.00 96.44 290 LYS A O 1
ATOM 2309 N N . GLU A 1 291 ? -10.151 -20.597 23.703 1.00 96.12 291 GLU A N 1
ATOM 2310 C CA . GLU A 1 291 ? -10.320 -21.030 25.096 1.00 96.12 291 GLU A CA 1
ATOM 2311 C C . GLU A 1 291 ? -10.978 -19.940 25.948 1.00 96.12 291 GLU A C 1
ATOM 2313 O O . GLU A 1 291 ? -11.903 -20.206 26.721 1.00 96.12 291 GLU A O 1
ATOM 2318 N N . GLY A 1 292 ? -10.557 -18.685 25.770 1.00 96.44 292 GLY A N 1
ATOM 2319 C CA . GLY A 1 292 ? -11.193 -17.553 26.433 1.00 96.44 292 GLY A CA 1
ATOM 2320 C C . GLY A 1 292 ? -12.651 -17.364 26.002 1.00 96.44 292 GLY A C 1
ATOM 2321 O O . GLY A 1 292 ? -13.497 -17.058 26.834 1.00 96.44 292 GLY A O 1
ATOM 2322 N N . GLN A 1 293 ? -12.981 -17.625 24.737 1.00 97.31 293 GLN A N 1
ATOM 2323 C CA . GLN A 1 293 ? -14.363 -17.609 24.248 1.00 97.31 293 GLN A CA 1
ATOM 2324 C C . GLN A 1 293 ? -15.189 -18.769 24.821 1.00 97.31 293 GLN A C 1
ATOM 2326 O O . GLN A 1 293 ? -16.301 -18.557 25.297 1.00 97.31 293 GLN A O 1
ATOM 2331 N N . ALA A 1 294 ? -14.638 -19.985 24.839 1.00 96.94 294 ALA A N 1
ATOM 2332 C CA . ALA A 1 294 ? -15.310 -21.170 25.375 1.00 96.94 294 ALA A CA 1
ATOM 2333 C C . ALA A 1 294 ? -15.575 -21.078 26.889 1.00 96.94 294 ALA A C 1
ATOM 2335 O O . ALA A 1 294 ? -16.575 -21.602 27.373 1.00 96.94 294 ALA A O 1
ATOM 2336 N N . SER A 1 295 ? -14.703 -20.389 27.630 1.00 96.44 295 SER A N 1
ATOM 2337 C CA . SER A 1 295 ? -14.858 -20.128 29.069 1.00 96.44 295 SER A CA 1
ATOM 2338 C C . SER A 1 295 ? -15.697 -18.886 29.395 1.00 96.44 295 SER A C 1
ATOM 2340 O O . SER A 1 295 ? -15.911 -18.592 30.569 1.00 96.44 295 SER A O 1
ATOM 2342 N N . GLY A 1 296 ? -16.169 -18.143 28.386 1.00 95.00 296 GLY A N 1
ATOM 2343 C CA . GLY A 1 296 ? -16.943 -16.911 28.568 1.00 95.00 296 GLY A CA 1
ATOM 2344 C C . GLY A 1 296 ? -16.117 -15.693 29.001 1.00 95.00 296 GLY A C 1
ATOM 2345 O O . GLY A 1 296 ? -16.686 -14.649 29.309 1.00 95.00 296 GLY A O 1
ATOM 2346 N N . ARG A 1 297 ? -14.782 -15.800 29.015 1.00 96.06 297 ARG A N 1
ATOM 2347 C CA . ARG A 1 297 ? -13.862 -14.689 29.299 1.00 96.06 297 ARG A CA 1
ATOM 2348 C C . ARG A 1 297 ? -13.821 -13.664 28.164 1.00 96.06 297 ARG A C 1
ATOM 2350 O O . ARG A 1 297 ? -13.655 -12.477 28.427 1.00 96.06 297 ARG A O 1
ATOM 2357 N N . TYR A 1 298 ? -13.923 -14.122 26.919 1.00 97.50 298 TYR A N 1
ATOM 2358 C CA . TYR A 1 298 ? -13.868 -13.282 25.722 1.00 97.50 298 TYR A CA 1
ATOM 2359 C C . TYR A 1 298 ? -15.179 -13.360 24.934 1.00 97.50 298 TYR A C 1
ATOM 2361 O O . TYR A 1 298 ? -15.797 -14.427 24.889 1.00 97.50 298 TYR A O 1
ATOM 2369 N N . PRO A 1 299 ? -15.601 -12.267 24.274 1.00 96.44 299 PRO A N 1
ATOM 2370 C CA . PRO A 1 299 ? -16.791 -12.283 23.436 1.00 96.44 299 PRO A CA 1
ATOM 2371 C C . PRO A 1 299 ? -16.600 -13.206 22.226 1.00 96.44 299 PRO A C 1
ATOM 2373 O O . PRO A 1 299 ? -15.491 -13.370 21.700 1.00 96.44 299 PRO A O 1
ATOM 2376 N N . ALA A 1 300 ? -17.701 -13.798 21.762 1.00 95.62 300 ALA A N 1
ATOM 2377 C CA . ALA A 1 300 ? -17.720 -14.604 20.547 1.00 95.62 300 ALA A CA 1
ATOM 2378 C C . ALA A 1 300 ? -17.309 -13.780 19.315 1.00 95.62 300 ALA A C 1
ATOM 2380 O O . ALA A 1 300 ? -17.329 -12.549 19.331 1.00 95.62 300 ALA A O 1
ATOM 2381 N N . ASN A 1 301 ? -16.948 -14.463 18.226 1.00 94.75 301 ASN A N 1
ATOM 2382 C CA . ASN A 1 301 ? -16.619 -13.772 16.983 1.00 94.75 301 ASN A CA 1
ATOM 2383 C C . ASN A 1 301 ? -17.842 -12.998 16.462 1.00 94.75 301 ASN A C 1
ATOM 2385 O O . ASN A 1 301 ? -18.897 -13.610 16.267 1.00 94.75 301 ASN A O 1
ATOM 2389 N N . PRO A 1 302 ? -17.714 -11.683 16.228 1.00 94.69 302 PRO A N 1
ATOM 2390 C CA . PRO A 1 302 ? -18.834 -10.863 15.799 1.00 94.69 302 PRO A CA 1
ATOM 2391 C C . PRO A 1 302 ? -19.258 -11.184 14.364 1.00 94.69 302 PRO A C 1
ATOM 2393 O O . PRO A 1 302 ? -18.424 -11.393 13.479 1.00 94.69 302 PRO A O 1
ATOM 2396 N N . ASN A 1 303 ? -20.569 -11.151 14.126 1.00 95.44 303 ASN A N 1
ATOM 2397 C CA . ASN A 1 303 ? -21.120 -11.080 12.777 1.00 95.44 303 ASN A CA 1
ATOM 2398 C C . ASN A 1 303 ? -21.081 -9.626 12.300 1.00 95.44 303 ASN A C 1
ATOM 2400 O O . ASN A 1 303 ? -21.373 -8.716 13.069 1.00 95.44 303 ASN A O 1
ATOM 2404 N N . ILE A 1 304 ? -20.728 -9.413 11.033 1.00 96.06 304 ILE A N 1
ATOM 2405 C CA . ILE A 1 304 ? -20.742 -8.073 10.438 1.00 96.06 304 ILE A CA 1
ATOM 2406 C C . ILE A 1 304 ? -22.192 -7.689 10.144 1.00 96.06 304 ILE A C 1
ATOM 2408 O O . ILE A 1 304 ? -22.921 -8.462 9.515 1.00 96.06 304 ILE A O 1
ATOM 2412 N N . ASP A 1 305 ? -22.577 -6.480 10.537 1.00 97.50 305 ASP A N 1
ATOM 2413 C CA . ASP A 1 305 ? -23.885 -5.909 10.250 1.00 97.50 305 ASP A CA 1
ATOM 2414 C C . ASP A 1 305 ? -24.168 -5.908 8.746 1.00 97.50 305 ASP A C 1
ATOM 2416 O O . ASP A 1 305 ? -23.368 -5.426 7.937 1.00 97.50 305 ASP A O 1
ATOM 2420 N N . ALA A 1 306 ? -25.338 -6.417 8.355 1.00 97.88 306 ALA A N 1
ATOM 2421 C CA . ALA A 1 306 ? -25.715 -6.517 6.948 1.00 97.88 306 ALA A CA 1
ATOM 2422 C C . ALA A 1 306 ? -25.677 -5.162 6.202 1.00 97.88 306 ALA A C 1
ATOM 2424 O O . ALA A 1 306 ? -25.142 -5.145 5.089 1.00 97.88 306 ALA A O 1
ATOM 2425 N N . PRO A 1 307 ? -26.144 -4.030 6.782 1.00 97.75 307 PRO A N 1
ATOM 2426 C CA . PRO A 1 307 ? -26.004 -2.715 6.152 1.00 97.75 307 PRO A CA 1
ATOM 2427 C C . PRO A 1 307 ? -24.546 -2.307 5.915 1.00 97.75 307 PRO A C 1
ATOM 2429 O O . PRO A 1 307 ? -24.209 -1.810 4.843 1.00 97.75 307 PRO A O 1
ATOM 2432 N N . PHE A 1 308 ? -23.652 -2.563 6.875 1.00 98.19 308 PHE A N 1
ATOM 2433 C CA . PHE A 1 308 ? -22.238 -2.231 6.717 1.00 98.19 308 PHE A CA 1
ATOM 2434 C C . PHE A 1 308 ? -21.550 -3.130 5.685 1.00 98.19 308 PHE A C 1
ATOM 2436 O O . PHE A 1 308 ? -20.755 -2.665 4.867 1.00 98.19 308 PHE A O 1
ATOM 2443 N N . LEU A 1 309 ? -21.887 -4.422 5.674 1.00 97.56 309 LEU A N 1
ATOM 2444 C CA . LEU A 1 309 ? -21.381 -5.362 4.678 1.00 97.56 309 LEU A CA 1
ATOM 2445 C C . LEU A 1 309 ? -21.814 -4.972 3.255 1.00 97.56 309 LEU A C 1
ATOM 2447 O O . LEU A 1 309 ? -21.030 -5.134 2.316 1.00 97.56 309 LEU A O 1
ATOM 2451 N N . ASP A 1 310 ? -23.031 -4.449 3.084 1.00 98.25 310 ASP A N 1
ATOM 2452 C CA . ASP A 1 310 ? -23.500 -3.913 1.802 1.00 98.25 310 ASP A CA 1
ATOM 2453 C C . ASP A 1 310 ? -22.650 -2.725 1.325 1.00 98.25 310 ASP A C 1
ATOM 2455 O O . ASP A 1 310 ? -22.207 -2.712 0.175 1.00 98.25 310 ASP A O 1
ATOM 2459 N N . LEU A 1 311 ? -22.303 -1.791 2.220 1.00 98.12 311 LEU A N 1
ATOM 2460 C CA . LEU A 1 311 ? -21.393 -0.683 1.898 1.00 98.12 311 LEU A CA 1
ATOM 2461 C C . LEU A 1 311 ? -20.048 -1.188 1.368 1.00 98.12 311 LEU A C 1
ATOM 2463 O O . LEU A 1 311 ? -19.557 -0.693 0.352 1.00 98.12 311 LEU A O 1
ATOM 2467 N N . GLN A 1 312 ? -19.470 -2.219 1.993 1.00 97.12 312 GLN A N 1
ATOM 2468 C CA . GLN A 1 312 ? -18.206 -2.783 1.513 1.00 97.12 312 GLN A CA 1
ATOM 2469 C C . GLN A 1 312 ? -18.360 -3.430 0.132 1.00 97.12 312 GLN A C 1
ATOM 2471 O O . GLN A 1 312 ? -17.528 -3.198 -0.746 1.00 97.12 312 GLN A O 1
ATOM 2476 N N . LYS A 1 313 ? -19.445 -4.179 -0.111 1.00 96.56 313 LYS A N 1
ATOM 2477 C CA . LYS A 1 313 ? -19.740 -4.750 -1.439 1.00 96.56 313 LYS A CA 1
ATOM 2478 C C . LYS A 1 313 ? -19.862 -3.662 -2.504 1.00 96.56 313 LYS A C 1
ATOM 2480 O O . LYS A 1 313 ? -19.308 -3.820 -3.590 1.00 96.56 313 LYS A O 1
ATOM 2485 N N . ARG A 1 314 ? -20.524 -2.547 -2.186 1.00 97.25 314 ARG A N 1
ATOM 2486 C CA . ARG A 1 314 ? -20.664 -1.394 -3.086 1.00 97.25 314 ARG A CA 1
ATOM 2487 C C . ARG A 1 314 ? -19.318 -0.757 -3.432 1.00 97.25 314 ARG A C 1
ATOM 2489 O O . ARG A 1 314 ? -19.113 -0.417 -4.593 1.00 97.25 314 ARG A O 1
ATOM 2496 N N . LYS A 1 315 ? -18.372 -0.661 -2.488 1.00 96.44 315 LYS A N 1
ATOM 2497 C CA . LYS A 1 315 ? -16.997 -0.195 -2.778 1.00 96.44 315 LYS A CA 1
ATOM 2498 C C . LYS A 1 315 ? -16.281 -1.100 -3.779 1.00 96.44 315 LYS A C 1
ATOM 2500 O O . LYS A 1 315 ? -15.684 -0.603 -4.730 1.00 96.44 315 LYS A O 1
ATOM 2505 N N . PHE A 1 316 ? -16.358 -2.420 -3.597 1.00 93.50 316 PHE A N 1
ATOM 2506 C CA . PHE A 1 316 ? -15.759 -3.373 -4.539 1.00 93.50 316 PHE A CA 1
ATOM 2507 C C . PHE A 1 316 ? -16.421 -3.304 -5.919 1.00 93.50 316 PHE A C 1
ATOM 2509 O O . PHE A 1 316 ? -15.716 -3.257 -6.927 1.00 93.50 316 PHE A O 1
ATOM 2516 N N . ALA A 1 317 ? -17.754 -3.250 -5.966 1.00 93.44 317 ALA A N 1
ATOM 2517 C CA . ALA A 1 317 ? -18.506 -3.117 -7.211 1.00 93.44 317 ALA A CA 1
ATOM 2518 C C . ALA A 1 317 ? -18.135 -1.828 -7.960 1.00 93.44 317 ALA A C 1
ATOM 2520 O O . ALA A 1 317 ? -17.893 -1.870 -9.160 1.00 93.44 317 ALA A O 1
ATOM 2521 N N . MET A 1 318 ? -17.978 -0.711 -7.245 1.00 94.75 318 MET A N 1
ATOM 2522 C CA . MET A 1 318 ? -17.526 0.560 -7.815 1.00 94.75 318 MET A CA 1
ATOM 2523 C C . MET A 1 318 ? -16.161 0.423 -8.508 1.00 94.75 318 MET A C 1
ATOM 2525 O O . MET A 1 318 ? -15.998 0.846 -9.651 1.00 94.75 318 MET A O 1
ATOM 2529 N N . VAL A 1 319 ? -15.179 -0.202 -7.850 1.00 91.44 319 VAL A N 1
ATOM 2530 C CA . VAL A 1 319 ? -13.849 -0.423 -8.447 1.00 91.44 319 VAL A CA 1
ATOM 2531 C C . VAL A 1 319 ? -13.941 -1.336 -9.674 1.00 91.44 319 VAL A C 1
ATOM 2533 O O . VAL A 1 319 ? -13.282 -1.073 -10.679 1.00 91.44 319 VAL A O 1
ATOM 2536 N N . GLN A 1 320 ? -14.776 -2.380 -9.628 1.00 89.88 320 GLN A N 1
ATOM 2537 C CA . GLN A 1 320 ? -15.018 -3.266 -10.772 1.00 89.88 320 GLN A CA 1
ATOM 2538 C C . GLN A 1 320 ? -15.664 -2.532 -11.950 1.00 89.88 320 GLN A C 1
ATOM 2540 O O . GLN A 1 320 ? -15.242 -2.728 -13.089 1.00 89.88 320 GLN A O 1
ATOM 2545 N N . ASP A 1 321 ? -16.650 -1.676 -11.692 1.00 91.56 321 ASP A N 1
ATOM 2546 C CA . ASP A 1 321 ? -17.332 -0.907 -12.729 1.00 91.56 321 ASP A CA 1
ATOM 2547 C C . ASP A 1 321 ? -16.385 0.104 -13.388 1.00 91.56 321 ASP A C 1
ATOM 2549 O O . ASP A 1 321 ? -16.349 0.188 -14.618 1.00 91.56 321 ASP A O 1
ATOM 2553 N N . PHE A 1 322 ? -15.536 0.774 -12.598 1.00 91.38 322 PHE A N 1
ATOM 2554 C CA . PHE A 1 322 ? -14.456 1.620 -13.113 1.00 91.38 322 PHE A CA 1
ATOM 2555 C C . PHE A 1 322 ? -13.499 0.834 -14.022 1.00 91.38 322 PHE A C 1
ATOM 2557 O O . PHE A 1 322 ? -13.198 1.254 -15.138 1.00 91.38 322 PHE A O 1
ATOM 2564 N N . ILE A 1 323 ? -13.059 -0.338 -13.561 1.00 86.81 323 ILE A N 1
ATOM 2565 C CA . ILE A 1 323 ? -12.169 -1.249 -14.288 1.00 86.81 323 ILE A CA 1
ATOM 2566 C C . ILE A 1 323 ? -12.775 -1.708 -15.624 1.00 86.81 323 ILE A C 1
ATOM 2568 O O . ILE A 1 323 ? -12.076 -1.773 -16.636 1.00 86.81 323 ILE A O 1
ATOM 2572 N N . GLN A 1 324 ? -14.071 -2.015 -15.642 1.00 86.12 324 GLN A N 1
ATOM 2573 C CA . GLN A 1 324 ? -14.789 -2.476 -16.832 1.00 86.12 324 GLN A CA 1
ATOM 2574 C C . GLN A 1 324 ? -15.228 -1.332 -17.756 1.00 86.12 324 GLN A C 1
ATOM 2576 O O . GLN A 1 324 ? -15.835 -1.595 -18.793 1.00 86.12 324 GLN A O 1
ATOM 2581 N N . GLY A 1 325 ? -14.950 -0.075 -17.393 1.00 86.50 325 GLY A N 1
ATOM 2582 C CA . GLY A 1 325 ? -15.402 1.095 -18.144 1.00 86.50 325 GLY A CA 1
ATOM 2583 C C . GLY A 1 325 ? -16.927 1.211 -18.208 1.00 86.50 325 GLY A C 1
ATOM 2584 O O . GLY A 1 325 ? -17.459 1.778 -19.163 1.00 86.50 325 GLY A O 1
ATOM 2585 N N . LYS A 1 326 ? -17.645 0.646 -17.230 1.00 83.44 326 LYS A N 1
ATOM 2586 C CA . LYS A 1 326 ? -19.100 0.787 -17.149 1.00 83.44 326 LYS A CA 1
ATOM 2587 C C . LYS A 1 326 ? -19.433 2.240 -16.815 1.00 83.44 326 LYS A C 1
ATOM 2589 O O . LYS A 1 326 ? -18.846 2.834 -15.915 1.00 83.44 326 LYS A O 1
ATOM 2594 N N . GLY A 1 327 ? -20.337 2.816 -17.607 1.00 62.69 327 GLY A N 1
ATOM 2595 C CA . GLY A 1 327 ? -20.647 4.243 -17.579 1.00 62.69 327 GLY A CA 1
ATOM 2596 C C . GLY A 1 327 ? -21.255 4.717 -16.258 1.00 62.69 327 GLY A C 1
ATOM 2597 O O . GLY A 1 327 ? -21.899 3.956 -15.541 1.00 62.69 327 GLY A O 1
ATOM 2598 N N . GLY A 1 328 ? -21.071 6.003 -15.970 1.00 81.25 328 GLY A N 1
ATOM 2599 C CA . GLY A 1 328 ? -21.590 6.669 -14.781 1.00 81.25 328 GLY A CA 1
ATOM 2600 C C . GLY A 1 328 ? -20.591 7.677 -14.225 1.00 81.25 328 GLY A C 1
ATOM 2601 O O . GLY A 1 328 ? -19.414 7.681 -14.586 1.00 81.25 328 GLY A O 1
ATOM 2602 N N . ASP A 1 329 ? -21.065 8.543 -13.339 1.00 92.00 329 ASP A N 1
ATOM 2603 C CA . ASP A 1 329 ? -20.197 9.449 -12.594 1.00 92.00 329 ASP A CA 1
ATOM 2604 C C . ASP A 1 329 ? -19.625 8.704 -11.382 1.00 92.00 329 ASP A C 1
ATOM 2606 O O . ASP A 1 329 ? -20.225 8.665 -10.306 1.00 92.00 329 ASP A O 1
ATOM 2610 N N . ILE A 1 330 ? -18.485 8.041 -11.588 1.00 94.38 330 ILE A N 1
ATOM 2611 C CA . ILE A 1 330 ? -17.859 7.186 -10.572 1.00 94.38 330 ILE A CA 1
ATOM 2612 C C . ILE A 1 330 ? -17.515 7.952 -9.288 1.00 94.38 330 ILE A C 1
ATOM 2614 O O . ILE A 1 330 ? -17.570 7.384 -8.199 1.00 94.38 330 ILE A O 1
ATOM 2618 N N . GLN A 1 331 ? -17.216 9.249 -9.398 1.00 95.12 331 GLN A N 1
ATOM 2619 C CA . GLN A 1 331 ? -16.893 10.087 -8.246 1.00 95.12 331 GLN A CA 1
ATOM 2620 C C . GLN A 1 331 ? -18.137 10.339 -7.397 1.00 95.12 331 GLN A C 1
ATOM 2622 O O . GLN A 1 331 ? -18.070 10.197 -6.181 1.00 95.12 331 GLN A O 1
ATOM 2627 N N . LYS A 1 332 ? -19.298 10.581 -8.022 1.00 96.31 332 LYS A N 1
ATOM 2628 C CA . LYS A 1 332 ? -20.578 10.649 -7.294 1.00 96.31 332 LYS A CA 1
ATOM 2629 C C . LYS A 1 332 ? -20.955 9.324 -6.637 1.00 96.31 332 LYS A C 1
ATOM 2631 O O . LYS A 1 332 ? -21.560 9.319 -5.567 1.00 96.31 332 LYS A O 1
ATOM 2636 N N . VAL A 1 333 ? -20.614 8.190 -7.254 1.00 96.81 333 VAL A N 1
ATOM 2637 C CA . VAL A 1 333 ? -20.814 6.872 -6.626 1.00 96.81 333 VAL A CA 1
ATOM 2638 C C . VAL A 1 333 ? -19.945 6.745 -5.372 1.00 96.81 333 VAL A C 1
ATOM 2640 O O . VAL A 1 333 ? -20.460 6.343 -4.327 1.00 96.81 333 VAL A O 1
ATOM 2643 N N . ALA A 1 334 ? -18.667 7.131 -5.450 1.00 97.38 334 ALA A N 1
ATOM 2644 C CA . ALA A 1 334 ? -17.761 7.149 -4.302 1.00 97.38 334 ALA A CA 1
ATOM 2645 C C . ALA A 1 334 ? -18.267 8.086 -3.193 1.00 97.38 334 ALA A C 1
ATOM 2647 O O . ALA A 1 334 ? -18.354 7.672 -2.039 1.00 97.38 334 ALA A O 1
ATOM 2648 N N . GLU A 1 335 ? -18.684 9.301 -3.553 1.00 97.75 335 GLU A N 1
ATOM 2649 C CA . GLU A 1 335 ? -19.267 10.286 -2.639 1.00 97.75 335 GLU A CA 1
ATOM 2650 C C . GLU A 1 335 ? -20.488 9.731 -1.909 1.00 97.75 335 GLU A C 1
ATOM 2652 O O . GLU A 1 335 ? -20.573 9.802 -0.683 1.00 97.75 335 GLU A O 1
ATOM 2657 N N . LYS A 1 336 ? -21.414 9.111 -2.650 1.00 97.88 336 LYS A N 1
ATOM 2658 C CA . LYS A 1 336 ? -22.606 8.514 -2.057 1.00 97.88 336 LYS A CA 1
ATOM 2659 C C . LYS A 1 336 ? -22.254 7.382 -1.095 1.00 97.88 336 LYS A C 1
ATOM 2661 O O . LYS A 1 336 ? -22.814 7.321 -0.008 1.00 97.88 336 LYS A O 1
ATOM 2666 N N . ILE A 1 337 ? -21.350 6.479 -1.480 1.00 98.12 337 ILE A N 1
ATOM 2667 C CA . ILE A 1 337 ? -20.905 5.393 -0.592 1.00 98.12 337 ILE A CA 1
ATOM 2668 C C . ILE A 1 337 ? -20.273 5.971 0.682 1.00 98.12 337 ILE A C 1
ATOM 2670 O O . ILE A 1 337 ? -20.545 5.473 1.771 1.00 98.12 337 ILE A O 1
ATOM 2674 N N . ALA A 1 338 ? -19.466 7.027 0.552 1.00 98.12 338 ALA A N 1
ATOM 2675 C CA . ALA A 1 338 ? -18.834 7.691 1.683 1.00 98.12 338 ALA A CA 1
ATOM 2676 C C . ALA A 1 338 ? -19.862 8.336 2.628 1.00 98.12 338 ALA A C 1
ATOM 2678 O O . ALA A 1 338 ? -19.794 8.123 3.838 1.00 98.12 338 ALA A O 1
ATOM 2679 N N . SER A 1 339 ? -20.851 9.052 2.082 1.00 98.06 339 SER A N 1
ATOM 2680 C CA . SER A 1 339 ? -21.943 9.634 2.873 1.00 98.06 339 SER A CA 1
ATOM 2681 C C . SER A 1 339 ? -22.755 8.564 3.601 1.00 98.06 339 SER A C 1
ATOM 2683 O O . SER A 1 339 ? -23.007 8.703 4.798 1.00 98.06 339 SER A O 1
ATOM 2685 N N . ASP A 1 340 ? -23.110 7.481 2.903 1.00 98.50 340 ASP A N 1
ATOM 2686 C CA . ASP A 1 340 ? -23.897 6.382 3.468 1.00 98.50 340 ASP A CA 1
ATOM 2687 C C . ASP A 1 340 ? -23.126 5.662 4.606 1.00 98.50 340 ASP A C 1
ATOM 2689 O O . ASP A 1 340 ? -23.736 5.198 5.567 1.00 98.50 340 ASP A O 1
ATOM 2693 N N . GLU A 1 341 ? -21.787 5.582 4.550 1.00 98.38 341 GLU A N 1
ATOM 2694 C CA . GLU A 1 341 ? -20.973 5.013 5.643 1.00 98.38 341 GLU A CA 1
ATOM 2695 C C . GLU A 1 341 ? -20.921 5.914 6.880 1.00 98.38 341 GLU A C 1
ATOM 2697 O O . GLU A 1 341 ? -21.010 5.419 8.004 1.00 98.38 341 GLU A O 1
ATOM 2702 N N . ILE A 1 342 ? -20.841 7.233 6.699 1.00 97.56 342 ILE A N 1
ATOM 2703 C CA . ILE A 1 342 ? -20.957 8.182 7.818 1.00 97.56 342 ILE A CA 1
ATOM 2704 C C . ILE A 1 342 ? -22.349 8.072 8.455 1.00 97.56 342 ILE A C 1
ATOM 2706 O O . ILE A 1 342 ? -22.477 8.040 9.680 1.00 97.56 342 ILE A O 1
ATOM 2710 N N . GLU A 1 343 ? -23.394 7.973 7.632 1.00 98.00 343 GLU A N 1
ATOM 2711 C CA . GLU A 1 343 ? -24.772 7.786 8.094 1.00 98.00 343 GLU A CA 1
ATOM 2712 C C . GLU A 1 343 ? -24.966 6.463 8.828 1.00 98.00 343 GLU A C 1
ATOM 2714 O O . GLU A 1 343 ? -25.668 6.444 9.835 1.00 98.00 343 GLU A O 1
ATOM 2719 N N . TYR A 1 344 ? -24.304 5.385 8.399 1.00 98.44 344 TYR A N 1
ATOM 2720 C CA . TYR A 1 344 ? -24.305 4.120 9.130 1.00 98.44 344 TYR A CA 1
ATOM 2721 C C . TYR A 1 344 ? -23.796 4.309 10.568 1.00 98.44 344 TYR A C 1
ATOM 2723 O O . TYR A 1 344 ? -24.489 3.932 11.514 1.00 98.44 344 TYR A O 1
ATOM 2731 N N . TYR A 1 345 ? -22.636 4.951 10.757 1.00 98.06 345 TYR A N 1
ATOM 2732 C CA . TYR A 1 345 ? -22.116 5.209 12.105 1.00 98.06 345 TYR A CA 1
ATOM 2733 C C . TYR A 1 345 ? -23.009 6.171 12.897 1.00 98.06 345 TYR A C 1
ATOM 2735 O O . TYR A 1 345 ? -23.173 5.993 14.102 1.00 98.06 345 TYR A O 1
ATOM 2743 N N . SER A 1 346 ? -23.635 7.153 12.245 1.00 97.38 346 SER A N 1
ATOM 2744 C CA . SER A 1 346 ? -24.623 8.032 12.882 1.00 97.38 346 SER A CA 1
ATOM 2745 C C . SER A 1 346 ? -25.850 7.266 13.379 1.00 97.38 346 SER A C 1
ATOM 2747 O O . SER A 1 346 ? -26.194 7.371 14.556 1.00 97.38 346 SER A O 1
ATOM 2749 N N . ALA A 1 347 ? -26.452 6.428 12.534 1.00 97.88 347 ALA A N 1
ATOM 2750 C CA . ALA A 1 347 ? -27.610 5.608 12.878 1.00 97.88 347 ALA A CA 1
ATOM 2751 C C . ALA A 1 347 ? -27.292 4.561 13.960 1.00 97.88 347 ALA A C 1
ATOM 2753 O O . ALA A 1 347 ? -28.148 4.255 14.787 1.00 97.88 347 ALA A O 1
ATOM 2754 N N . ALA A 1 348 ? -26.056 4.054 13.994 1.00 97.38 348 ALA A N 1
ATOM 2755 C CA . ALA A 1 348 ? -25.572 3.159 15.043 1.00 97.38 348 ALA A CA 1
ATOM 2756 C C . ALA A 1 348 ? -25.270 3.875 16.378 1.00 97.38 348 ALA A C 1
ATOM 2758 O O . ALA A 1 348 ? -24.910 3.215 17.351 1.00 97.38 348 ALA A O 1
ATOM 2759 N N . GLY A 1 349 ? -25.382 5.210 16.447 1.00 97.69 349 GLY A N 1
ATOM 2760 C CA . GLY A 1 349 ? -25.012 5.994 17.631 1.00 97.69 349 GLY A CA 1
ATOM 2761 C C . GLY A 1 349 ? -23.501 6.026 17.891 1.00 97.69 349 GLY A C 1
ATOM 2762 O O . GLY A 1 349 ? -23.077 6.199 19.028 1.00 97.69 349 GLY A O 1
ATOM 2763 N N . LYS A 1 350 ? -22.700 5.827 16.839 1.00 97.62 350 LYS A N 1
ATOM 2764 C CA . LYS A 1 350 ? -21.240 5.644 16.860 1.00 97.62 350 LYS A CA 1
ATOM 2765 C C . LYS A 1 350 ? -20.470 6.684 16.050 1.00 97.62 350 LYS A C 1
ATOM 2767 O O . LYS A 1 350 ? -19.293 6.500 15.732 1.00 97.62 350 LYS A O 1
ATOM 2772 N N . LEU A 1 351 ? -21.137 7.783 15.691 1.00 96.56 351 LEU A N 1
ATOM 2773 C CA . LEU A 1 351 ? -20.526 8.853 14.908 1.00 96.56 351 LEU A CA 1
ATOM 2774 C C . LEU A 1 351 ? -19.339 9.477 15.643 1.00 96.56 351 LEU A C 1
ATOM 2776 O O . LEU A 1 351 ? -18.310 9.680 15.015 1.00 96.56 351 LEU A O 1
ATOM 2780 N N . ALA A 1 352 ? -19.443 9.710 16.954 1.00 96.31 352 ALA A N 1
ATOM 2781 C CA . ALA A 1 352 ? -18.371 10.320 17.740 1.00 96.31 352 ALA A CA 1
ATOM 2782 C C . ALA A 1 352 ? -17.095 9.457 17.756 1.00 96.31 352 ALA A C 1
ATOM 2784 O O . ALA A 1 352 ? -15.989 9.973 17.598 1.00 96.31 352 ALA A O 1
ATOM 2785 N N . GLU A 1 353 ? -17.225 8.136 17.896 1.00 96.25 353 GLU A N 1
ATOM 2786 C CA . GLU A 1 353 ? -16.100 7.201 17.832 1.00 96.25 353 GLU A CA 1
ATOM 2787 C C . GLU A 1 353 ? -15.482 7.146 16.430 1.00 96.25 353 GLU A C 1
ATOM 2789 O O . GLU A 1 353 ? -14.256 7.145 16.292 1.00 96.25 353 GLU A O 1
ATOM 2794 N N . TYR A 1 354 ? -16.313 7.152 15.383 1.00 95.75 354 TYR A N 1
ATOM 2795 C CA . TYR A 1 354 ? -15.836 7.221 14.001 1.00 95.75 354 TYR A CA 1
ATOM 2796 C C . TYR A 1 354 ? -15.077 8.524 13.722 1.00 95.75 354 TYR A C 1
ATOM 2798 O O . TYR A 1 354 ? -13.978 8.528 13.162 1.00 95.75 354 TYR A O 1
ATOM 2806 N N . GLU A 1 355 ? -15.640 9.638 14.170 1.00 94.88 355 GLU A N 1
ATOM 2807 C CA . GLU A 1 355 ? -15.072 10.975 14.102 1.00 94.88 355 GLU A CA 1
ATOM 2808 C C . GLU A 1 355 ? -13.748 11.099 14.869 1.00 94.88 355 GLU A C 1
ATOM 2810 O O . GLU A 1 355 ? -12.836 11.782 14.400 1.00 94.88 355 GLU A O 1
ATOM 2815 N N . ALA A 1 356 ? -13.617 10.430 16.017 1.00 92.62 356 ALA A N 1
ATOM 2816 C CA . ALA A 1 356 ? -12.377 10.369 16.787 1.00 92.62 356 ALA A CA 1
ATOM 2817 C C . ALA A 1 356 ? -11.285 9.569 16.058 1.00 92.62 356 ALA A C 1
ATOM 2819 O O . ALA A 1 356 ? -10.122 9.961 16.079 1.00 92.62 356 ALA A O 1
ATOM 2820 N N . MET A 1 357 ? -11.639 8.486 15.355 1.00 87.12 357 MET A N 1
ATOM 2821 C CA . MET A 1 357 ? -10.678 7.753 14.514 1.00 87.12 357 MET A CA 1
ATOM 2822 C C . MET A 1 357 ? -10.256 8.541 13.272 1.00 87.12 357 MET A C 1
ATOM 2824 O O . MET A 1 357 ? -9.120 8.401 12.814 1.00 87.12 357 MET A O 1
ATOM 2828 N N . ASN A 1 358 ? -11.147 9.384 12.751 1.00 88.50 358 ASN A N 1
ATOM 2829 C CA . ASN A 1 358 ? -10.863 10.295 11.644 1.00 88.50 358 ASN A CA 1
ATOM 2830 C C . ASN A 1 358 ? -10.098 11.551 12.078 1.00 88.50 358 ASN A C 1
ATOM 2832 O O . ASN A 1 358 ? -9.535 12.227 11.220 1.00 88.50 358 ASN A O 1
ATOM 2836 N N . ALA A 1 359 ? -10.054 11.874 13.373 1.00 83.50 359 ALA A N 1
ATOM 2837 C CA . ALA A 1 359 ? -9.310 13.025 13.867 1.00 83.50 359 ALA A CA 1
ATOM 2838 C C . ALA A 1 359 ? -7.804 12.866 13.596 1.00 83.50 359 ALA A C 1
ATOM 2840 O O . ALA A 1 359 ? -7.280 11.746 13.552 1.00 83.50 359 ALA A O 1
ATOM 2841 N N . GLY A 1 360 ? -7.140 13.997 13.350 1.00 64.19 360 GLY A N 1
ATOM 2842 C CA . GLY A 1 360 ? -5.706 14.085 13.080 1.00 64.19 360 GLY A CA 1
ATOM 2843 C C . GLY A 1 360 ? -4.921 14.684 14.231 1.00 64.19 360 GLY A C 1
ATOM 2844 O O . GLY A 1 360 ? -5.521 15.504 14.963 1.00 64.19 360 GLY A O 1
#

Radius of gyration: 22.03 Å; Cα contacts (8 Å, |Δi|>4): 541; chains: 1; bounding box: 54×43×53 Å

Secondary structure (DSSP, 8-state):
-TT-HHHHHHHHHHS-TTSHHHHH-TTSHHHHHHHHHHHH---BSEEEEEETTT--EESSS--SSEEEEEEE---B----EEEEETTEEEEE-GGGGT--SEE-SEEEEEEEE--TT-HHHHHHHTS-HHHHHHHHHHHT-S---TT-EEEEEEEEEEE-SSSS--EE-HHHHHHHHT--HHHHHHHHHHHHHHHHHHHHHHHHTTPEEEEEEEEEEEETTEEEEES---TTTEEEEEEEEETTEEEEEESSTHHHHHHHHHH-HHHHHHHHHHHHHHHHH---HHHHHHHHHHTTSSPPPPPPPHHHHHHHHHHHHHHHHHHTT--S-HHHHHHHHHHHHHHHHHHTT-HHHHHHHH--

Solvent-accessible surface area (backbone atoms only — not comparable to full-atom values): 19975 Å² total; per-residue (Å²): 101,64,64,35,22,67,54,36,46,56,49,55,73,69,55,52,78,81,35,56,56,55,64,69,36,80,84,42,59,53,61,51,53,50,52,51,20,35,69,65,18,46,56,54,34,72,53,23,35,28,22,64,84,81,63,49,71,27,68,70,75,80,47,97,48,75,46,98,46,69,46,60,61,86,59,44,83,76,65,57,45,82,44,76,57,96,94,43,73,49,72,46,45,69,66,42,63,77,61,68,44,26,50,36,48,38,36,44,33,35,26,45,26,40,49,59,89,32,67,69,54,57,51,52,74,72,46,56,78,74,53,40,56,54,51,31,56,74,64,69,45,96,76,87,57,40,72,40,76,40,81,50,61,36,79,46,41,25,47,43,64,55,101,66,69,44,84,49,52,73,72,55,45,42,65,52,39,31,47,56,74,66,59,43,52,48,51,56,47,49,47,49,53,52,49,53,54,48,35,56,57,35,44,72,45,55,27,47,58,30,34,35,54,39,37,42,23,39,49,82,96,42,68,28,44,38,85,76,91,50,48,82,35,38,42,34,22,40,73,46,79,55,97,92,39,77,42,67,40,48,76,23,54,61,40,60,55,50,47,41,52,70,78,38,39,70,43,50,51,40,54,51,49,20,44,56,50,15,74,75,70,76,50,62,33,70,56,53,40,50,53,30,32,75,70,66,77,28,66,69,88,80,79,79,53,68,73,60,53,48,53,53,52,50,53,54,48,51,54,50,33,60,74,70,65,55,84,76,64,53,38,60,52,46,51,50,54,45,52,53,53,54,48,48,31,46,77,69,74,37,37,69,58,53,50,57,62,56,47,100

Sequence (360 aa):
ELQAPAAWKELSGQLSADSPAMKLDTAGLFKGLLAEYCEKGAPTHHVGMVEKESGKVFSKGFPPKLSNLTLIRKYQVIKPELKRVFGWHFYDYEKYHQIDGNVVPLEFIVRLGVTNGASILRKYSGLGDAEKASYLNDLGVNSLSAWSRFDPPIVDLTTKYEPEDRNISRQEAALVSGLDGEMFGRSMIMAVLGAFMLQRVFSKMGLTLWDMKWEIAKDGKNLVFVDTIDTDSVRVTYNMLRDGRQYFVHFNKQSMRDYYKIIHGDWIDAVNEAKKIAAKSGSVFTEILKEGQASGRYPANPNIDAPFLDLQKRKFAMVQDFIQGKGGDIQKVAEKIASDEIEYYSAAGKLAEYEAMNAG

Foldseek 3Di:
DQQDLVLLVVLVVVDDCPFLVNVVPPVCLLVVVSVVCNVGGAFAQFQAFAAPPPRDGDRDAADPHHDPDTDGNDADEDAFDWDDDPNDTDTHLPVLLVDARHWFQKKWKKFQAAALPDPLVVVLVPDDPVVNVVSCVQQVHDDHDHPDGDGVITIWMWGHRDPDIDTDGLVVSCVNRSDDPSVSVSVNSSVSSVQSSVQVVQVLLQKGWGMFIWIWHGHPPDIHTDDDDALVGTWIFNWDQDPNDIFTHTLGCVNVVLCCCQVVVQQVVLLVVLVVVCVVPVDDSVVVSVVCCVVVNGPDDDDDDPQSVVLNVLSVVLVVCSSVVPDDDSNVSRVVSRVSSCVVCVVVVRNVVSSVSNDD